Protein AF-A0A383C6A4-F1 (afdb_monomer)

pLDDT: mean 81.22, std 17.45, range [32.09, 98.62]

Radius of gyration: 20.5 Å; Cα contacts (8 Å, |Δi|>4): 520; chains: 1; bounding box: 47×50×60 Å

Nearest PDB structures (foldseek):
  6z8u-assembly1_A  TM=1.598E-01  e=4.480E+00  Pseudomonas aeruginosa PAO1

Structure (mmCIF, N/CA/C/O backbone):
data_AF-A0A383C6A4-F1
#
_entry.id   AF-A0A383C6A4-F1
#
loop_
_atom_site.group_PDB
_atom_site.id
_atom_site.type_symbol
_atom_site.label_atom_id
_atom_site.label_alt_id
_atom_site.label_comp_id
_atom_site.label_asym_id
_atom_site.label_entity_id
_atom_site.label_seq_id
_atom_site.pdbx_PDB_ins_code
_atom_site.Cartn_x
_atom_site.Cartn_y
_atom_site.Cartn_z
_atom_site.occupancy
_atom_site.B_iso_or_equiv
_atom_site.auth_seq_id
_atom_site.auth_comp_id
_atom_site.auth_asym_id
_atom_site.auth_atom_id
_atom_site.pdbx_PDB_model_num
ATOM 1 N N . LEU A 1 1 ? -13.103 -31.696 -36.816 1.00 51.00 1 LEU A N 1
ATOM 2 C CA . LEU A 1 1 ? -13.501 -30.408 -36.199 1.00 51.00 1 LEU A CA 1
ATOM 3 C C . LEU A 1 1 ? -13.658 -30.616 -34.699 1.00 51.00 1 LEU A C 1
ATOM 5 O O . LEU A 1 1 ? -14.640 -31.212 -34.275 1.00 51.00 1 LEU A O 1
ATOM 9 N N . VAL A 1 2 ? -12.667 -30.202 -33.908 1.00 48.34 2 VAL A N 1
ATOM 10 C CA . VAL A 1 2 ? -12.760 -30.243 -32.442 1.00 48.34 2 VAL A CA 1
ATOM 11 C C . VAL A 1 2 ? -13.746 -29.156 -32.017 1.00 48.34 2 VAL A C 1
ATOM 13 O O . VAL A 1 2 ? -13.504 -27.974 -32.254 1.00 48.34 2 VAL A O 1
ATOM 16 N N . LYS A 1 3 ? -14.895 -29.546 -31.453 1.00 52.12 3 LYS A N 1
ATOM 17 C CA . LYS A 1 3 ? -15.844 -28.595 -30.860 1.00 52.12 3 LYS A CA 1
ATOM 18 C C . LYS A 1 3 ? -15.189 -27.998 -29.619 1.00 52.12 3 LYS A C 1
ATOM 20 O O . LYS A 1 3 ? -14.952 -28.718 -28.653 1.00 52.12 3 LYS A O 1
ATOM 25 N N . LEU A 1 4 ? -14.913 -26.696 -29.649 1.00 50.88 4 LEU A N 1
ATOM 26 C CA . LEU A 1 4 ? -14.512 -25.971 -28.449 1.00 50.88 4 LEU A CA 1
ATOM 27 C C . LEU A 1 4 ? -15.631 -26.083 -27.395 1.00 50.88 4 LEU A C 1
ATOM 29 O O . LEU A 1 4 ? -16.814 -26.028 -27.760 1.00 50.88 4 LEU A O 1
ATOM 33 N N . PRO A 1 5 ? -15.289 -26.264 -26.108 1.00 58.56 5 PRO A N 1
ATOM 34 C CA . PRO A 1 5 ? -16.280 -26.310 -25.045 1.00 58.56 5 PRO A CA 1
ATOM 35 C C . PRO A 1 5 ? -17.089 -25.009 -25.026 1.00 58.56 5 PRO A C 1
ATOM 37 O O . PRO A 1 5 ? -16.547 -23.914 -25.178 1.00 58.56 5 PRO A O 1
ATOM 40 N N . ARG A 1 6 ? -18.412 -25.130 -24.865 1.00 56.22 6 ARG A N 1
ATOM 41 C CA . ARG A 1 6 ? -19.292 -23.965 -24.722 1.00 56.22 6 ARG A CA 1
ATOM 42 C C . ARG A 1 6 ? -18.924 -23.231 -23.436 1.00 56.22 6 ARG A C 1
ATOM 44 O O . ARG A 1 6 ? -18.874 -23.844 -22.375 1.00 56.22 6 ARG A O 1
ATOM 51 N N . ILE A 1 7 ? -18.708 -21.922 -23.541 1.00 59.28 7 ILE A N 1
ATOM 52 C CA . ILE A 1 7 ? -18.566 -21.045 -22.379 1.00 59.28 7 ILE A CA 1
ATOM 53 C C . ILE A 1 7 ? -19.898 -21.073 -21.626 1.00 59.28 7 ILE A C 1
ATOM 55 O O . ILE A 1 7 ? -20.904 -20.545 -22.100 1.00 59.28 7 ILE A O 1
ATOM 59 N N . THR A 1 8 ? -19.916 -21.723 -20.467 1.00 58.28 8 THR A N 1
ATOM 60 C CA . THR A 1 8 ? -21.070 -21.727 -19.571 1.00 58.28 8 THR A CA 1
ATOM 61 C C . THR A 1 8 ? -21.063 -20.423 -18.785 1.00 58.28 8 THR A C 1
ATOM 63 O O . THR A 1 8 ? -20.243 -20.227 -17.892 1.00 58.28 8 THR A O 1
ATOM 66 N N . THR A 1 9 ? -21.973 -19.509 -19.106 1.00 57.00 9 THR A N 1
ATOM 67 C CA . THR A 1 9 ? -22.241 -18.350 -18.251 1.00 57.00 9 THR A CA 1
ATOM 68 C C . THR A 1 9 ? -22.942 -18.826 -16.985 1.00 57.00 9 THR A C 1
ATOM 70 O O . THR A 1 9 ? -23.988 -19.472 -17.071 1.00 57.00 9 THR A O 1
ATOM 73 N N . HIS A 1 10 ? -22.411 -18.500 -15.808 1.00 54.25 10 HIS A N 1
ATOM 74 C CA . HIS A 1 10 ? -23.157 -18.691 -14.566 1.00 54.25 10 HIS A CA 1
ATOM 75 C C . HIS A 1 10 ? -24.472 -17.895 -14.602 1.00 54.25 10 HIS A C 1
ATOM 77 O O . HIS A 1 10 ? -24.525 -16.773 -15.120 1.00 54.25 10 HIS A O 1
ATOM 83 N N . GLY A 1 11 ? -25.545 -18.478 -14.062 1.00 57.66 11 GLY A N 1
ATOM 84 C CA . GLY A 1 11 ? -26.829 -17.791 -13.920 1.00 57.66 11 GLY A CA 1
ATOM 85 C C . GLY A 1 11 ? -26.725 -16.566 -13.004 1.00 57.66 11 GLY A C 1
ATOM 86 O O . GLY A 1 11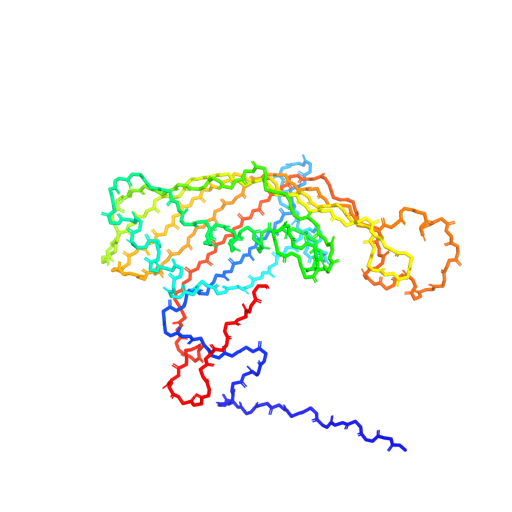 ? -25.750 -16.406 -12.278 1.00 57.66 11 GLY A O 1
ATOM 87 N N . LYS A 1 12 ? -27.756 -15.710 -12.984 1.00 55.31 12 LYS A N 1
ATOM 88 C CA . LYS A 1 12 ? -27.800 -14.484 -12.151 1.00 55.31 12 LYS A CA 1
ATOM 89 C C . LYS A 1 12 ? -27.591 -14.729 -10.644 1.00 55.31 12 LYS A C 1
ATOM 91 O O . LYS A 1 12 ? -27.291 -13.789 -9.915 1.00 55.31 12 LYS A O 1
ATOM 96 N N . THR A 1 13 ? -27.780 -15.965 -10.189 1.00 54.97 13 THR A N 1
ATOM 97 C CA . THR A 1 13 ? -27.612 -16.423 -8.802 1.00 54.97 13 THR A CA 1
ATOM 98 C C . THR A 1 13 ? -26.328 -17.226 -8.574 1.00 54.97 13 THR A C 1
ATOM 100 O O . THR A 1 13 ? -25.998 -17.512 -7.427 1.00 54.97 13 THR A O 1
ATOM 103 N N . GLY A 1 14 ? -25.608 -17.594 -9.639 1.00 53.97 14 GLY A N 1
ATOM 104 C CA . GLY A 1 14 ? -24.328 -18.289 -9.551 1.00 53.97 14 GLY A CA 1
ATOM 105 C C . GLY A 1 14 ? -23.192 -17.305 -9.286 1.00 53.97 14 GLY A C 1
ATOM 106 O O . GLY A 1 14 ? -23.190 -16.191 -9.810 1.00 53.97 14 GLY A O 1
ATOM 107 N N . TYR A 1 15 ? -22.225 -17.701 -8.462 1.00 56.72 15 TYR A N 1
ATOM 108 C CA . TYR A 1 15 ? -21.031 -16.893 -8.230 1.00 56.72 15 TYR A CA 1
ATOM 109 C C . TYR A 1 15 ? -20.074 -16.999 -9.424 1.00 56.72 15 TYR A C 1
ATOM 111 O O . TYR A 1 15 ? -19.999 -18.036 -10.084 1.00 56.72 15 TYR A O 1
ATOM 119 N N . CYS A 1 16 ? -19.326 -15.926 -9.690 1.00 60.75 16 CYS A N 1
ATOM 120 C CA . CYS A 1 16 ? -18.202 -15.951 -10.620 1.00 60.75 16 CYS A CA 1
ATOM 121 C C . CYS A 1 16 ? -17.077 -16.800 -10.030 1.00 60.75 16 CYS A C 1
ATOM 123 O O . CYS A 1 16 ? -16.561 -16.421 -8.980 1.00 60.75 16 CYS A O 1
ATOM 125 N N . PRO A 1 17 ? -16.641 -17.908 -10.664 1.00 63.84 17 PRO A N 1
ATOM 126 C CA . PRO A 1 17 ? -15.474 -18.648 -10.187 1.00 63.84 17 PRO A CA 1
ATOM 127 C C . PRO A 1 17 ? -14.219 -17.769 -10.114 1.00 63.84 17 PRO A C 1
ATOM 129 O O . PRO A 1 17 ? -13.386 -17.963 -9.237 1.00 63.84 17 PRO A O 1
ATOM 132 N N . ALA A 1 18 ? -14.116 -16.761 -10.989 1.00 63.00 18 ALA A N 1
ATOM 133 C CA . ALA A 1 18 ? -13.036 -15.775 -10.974 1.00 63.00 18 ALA A CA 1
ATOM 134 C C . ALA A 1 18 ? -13.221 -14.667 -9.914 1.00 63.00 18 ALA A C 1
ATOM 136 O O . ALA A 1 18 ? -12.352 -13.818 -9.746 1.00 63.00 18 ALA A O 1
ATOM 137 N N . THR A 1 19 ? -14.348 -14.633 -9.198 1.00 67.75 19 THR A N 1
ATOM 138 C CA . THR A 1 19 ? -14.610 -13.678 -8.109 1.00 67.75 19 THR A CA 1
ATOM 139 C C . THR A 1 19 ? -15.365 -14.396 -6.991 1.00 67.75 19 THR A C 1
ATOM 141 O O . THR A 1 19 ? -16.575 -14.196 -6.831 1.00 67.75 19 THR A O 1
ATOM 144 N N . PRO A 1 20 ? -14.682 -15.287 -6.247 1.00 68.81 20 PRO A N 1
ATOM 145 C CA . PRO A 1 20 ? -15.329 -16.052 -5.197 1.00 68.81 20 PRO A CA 1
ATOM 146 C C . PRO A 1 20 ? -15.919 -15.109 -4.137 1.00 68.81 20 PRO A C 1
ATOM 148 O O . PRO A 1 20 ? -15.365 -14.026 -3.895 1.00 68.81 20 PRO A O 1
ATOM 151 N N . PRO A 1 21 ? -17.038 -15.501 -3.503 1.00 73.19 21 PRO A N 1
ATOM 152 C CA . PRO A 1 21 ? -17.603 -14.742 -2.395 1.00 73.19 21 PRO A CA 1
ATOM 153 C C . PRO A 1 21 ? -16.562 -14.600 -1.279 1.00 73.19 21 PRO A C 1
ATOM 155 O O . PRO A 1 21 ? -15.708 -15.464 -1.126 1.00 73.19 21 PRO A O 1
ATOM 158 N N . LYS A 1 22 ? -16.609 -13.511 -0.512 1.00 80.88 22 LYS A N 1
ATOM 159 C CA . LYS A 1 22 ? -15.619 -13.169 0.519 1.00 80.88 22 LYS A CA 1
ATOM 160 C C . LYS A 1 22 ? -16.170 -13.432 1.913 1.00 80.88 22 LYS A C 1
ATOM 162 O O . LYS A 1 22 ? -17.380 -13.369 2.124 1.00 80.88 22 LYS A O 1
ATOM 167 N N . GLU A 1 23 ? -15.304 -13.689 2.888 1.00 83.69 23 GLU A N 1
ATOM 168 C CA . GLU A 1 23 ? -15.747 -13.743 4.283 1.00 83.69 23 GLU A CA 1
ATOM 169 C C . GLU A 1 23 ? -16.391 -12.416 4.696 1.00 83.69 23 GLU A C 1
ATOM 171 O O . GLU A 1 23 ? -15.983 -11.336 4.247 1.00 83.69 23 GLU A O 1
ATOM 176 N N . ARG A 1 24 ? -17.382 -12.487 5.589 1.00 82.75 24 ARG A N 1
ATOM 177 C CA . ARG A 1 24 ? -17.983 -11.292 6.187 1.00 82.75 24 ARG A CA 1
ATOM 178 C C . ARG A 1 24 ? -16.888 -10.424 6.813 1.00 82.75 24 ARG A C 1
ATOM 180 O O . ARG A 1 24 ? -15.963 -10.953 7.423 1.00 82.75 24 ARG A O 1
ATOM 187 N N . SER A 1 25 ? -17.009 -9.109 6.644 1.00 85.81 25 SER A N 1
ATOM 188 C CA . SER A 1 25 ? -16.055 -8.105 7.142 1.00 85.81 25 SER A CA 1
ATOM 189 C C . SER A 1 25 ? -14.693 -8.064 6.439 1.00 85.81 25 SER A C 1
ATOM 191 O O . SER A 1 25 ? -13.884 -7.206 6.777 1.00 85.81 25 SER A O 1
ATOM 193 N N . THR A 1 26 ? -14.452 -8.890 5.411 1.00 91.69 26 THR A N 1
ATOM 194 C CA . THR A 1 26 ? -13.289 -8.707 4.525 1.00 91.69 26 THR A CA 1
ATOM 195 C C . THR A 1 26 ? -13.330 -7.303 3.937 1.00 91.69 26 THR A C 1
ATOM 197 O O . THR A 1 26 ? -14.340 -6.928 3.340 1.00 91.69 26 THR A O 1
ATOM 200 N N . VAL A 1 27 ? -12.258 -6.526 4.083 1.00 94.75 27 VAL A N 1
ATOM 201 C CA . VAL A 1 27 ? -12.190 -5.207 3.446 1.00 94.75 27 VAL A CA 1
ATOM 202 C C . VAL A 1 27 ? -11.788 -5.392 1.993 1.00 94.75 27 VAL A C 1
ATOM 204 O O . VAL A 1 27 ? -10.759 -5.993 1.704 1.00 94.75 27 VAL A O 1
ATOM 207 N N . ILE A 1 28 ? -12.600 -4.861 1.086 1.00 93.31 28 ILE A N 1
ATOM 208 C CA . ILE A 1 28 ? -12.296 -4.802 -0.340 1.00 93.31 28 ILE A CA 1
ATOM 209 C C . ILE A 1 28 ? -11.604 -3.466 -0.584 1.00 93.31 28 ILE A C 1
ATOM 211 O O . ILE A 1 28 ? -12.240 -2.411 -0.509 1.00 93.31 28 ILE A O 1
ATOM 215 N N . ALA A 1 29 ? -10.302 -3.517 -0.842 1.00 95.38 29 ALA A N 1
ATOM 216 C CA . ALA A 1 29 ? -9.488 -2.356 -1.146 1.00 95.38 29 ALA A CA 1
ATOM 217 C C . ALA A 1 29 ? -9.405 -2.142 -2.659 1.00 95.38 29 ALA A C 1
ATOM 219 O O . ALA A 1 29 ? -9.291 -3.088 -3.434 1.00 95.38 29 ALA A O 1
ATOM 220 N N . ARG A 1 30 ? -9.462 -0.881 -3.076 1.00 95.62 30 ARG A N 1
ATOM 221 C CA . ARG A 1 30 ? -9.264 -0.435 -4.453 1.00 95.62 30 ARG A CA 1
ATOM 222 C C . ARG A 1 30 ? -8.063 0.478 -4.490 1.00 95.62 30 ARG A C 1
ATOM 224 O O . ARG A 1 30 ? -7.981 1.389 -3.667 1.00 95.62 30 ARG A O 1
ATOM 231 N N . VAL A 1 31 ? -7.168 0.246 -5.435 1.00 94.69 31 VAL A N 1
ATOM 232 C CA . VAL A 1 31 ? -5.996 1.086 -5.666 1.00 94.69 31 VAL A CA 1
ATOM 233 C C . VAL A 1 31 ? -6.124 1.780 -7.009 1.00 94.69 31 VAL A C 1
ATOM 235 O O . VAL A 1 31 ? -6.560 1.181 -7.987 1.00 94.69 31 VAL A O 1
ATOM 238 N N . TRP A 1 32 ? -5.708 3.039 -7.048 1.00 94.44 32 TRP A N 1
ATOM 239 C CA . TRP A 1 32 ? -5.480 3.790 -8.273 1.00 94.44 32 TRP A CA 1
ATOM 240 C C . TRP A 1 32 ? -4.079 4.365 -8.229 1.00 94.44 32 TRP A C 1
ATOM 242 O O . TRP A 1 32 ? -3.678 4.940 -7.218 1.00 94.44 32 TRP A O 1
ATOM 252 N N . GLY A 1 33 ? -3.357 4.259 -9.334 1.00 94.44 33 GLY A N 1
ATOM 253 C CA . GLY A 1 33 ? -2.030 4.838 -9.480 1.00 94.44 33 GLY A CA 1
ATOM 254 C C . GLY A 1 33 ? -1.914 5.611 -10.771 1.00 94.44 33 GLY A C 1
ATOM 255 O O . GLY A 1 33 ? -2.502 5.235 -11.785 1.00 94.44 33 GLY A O 1
ATOM 256 N N . ARG A 1 34 ? -1.174 6.716 -10.733 1.00 94.88 34 ARG A N 1
ATOM 257 C CA . ARG A 1 34 ? -0.904 7.540 -11.909 1.00 94.88 34 ARG A CA 1
ATOM 258 C C . ARG A 1 34 ? 0.520 8.045 -11.915 1.00 94.88 34 ARG A C 1
ATOM 260 O O . ARG A 1 34 ? 1.035 8.521 -10.901 1.00 94.88 34 ARG A O 1
ATOM 267 N N . ARG A 1 35 ? 1.093 8.055 -13.114 1.00 94.56 35 ARG A N 1
ATOM 268 C CA . ARG A 1 35 ? 2.312 8.801 -13.403 1.00 94.56 35 ARG A CA 1
ATOM 269 C C . ARG A 1 35 ? 2.056 10.302 -13.271 1.00 94.56 35 ARG A C 1
ATOM 271 O O . ARG A 1 35 ? 0.989 10.791 -13.647 1.00 94.56 35 ARG A O 1
ATOM 278 N N . VAL A 1 36 ? 3.037 11.038 -12.773 1.00 93.50 36 VAL A N 1
ATOM 279 C CA . VAL A 1 36 ? 3.053 12.503 -12.747 1.00 93.50 36 VAL A CA 1
ATOM 280 C C . VAL A 1 36 ? 3.914 12.997 -13.906 1.00 93.50 36 VAL A C 1
ATOM 282 O O . VAL A 1 36 ? 5.056 12.581 -14.072 1.00 93.50 36 VAL A O 1
ATOM 285 N N . GLU A 1 37 ? 3.356 13.880 -14.722 1.00 90.25 37 GLU A N 1
ATOM 286 C CA . GLU A 1 37 ? 4.046 14.512 -15.842 1.00 90.25 37 GLU A CA 1
ATOM 287 C C . GLU A 1 37 ? 5.049 15.572 -15.360 1.00 90.25 37 GLU A C 1
ATOM 289 O O . GLU A 1 37 ? 4.982 16.067 -14.234 1.00 90.25 37 GLU A O 1
ATOM 294 N N . LYS A 1 38 ? 5.951 16.002 -16.251 1.00 88.19 38 LYS A N 1
ATOM 295 C CA . LYS A 1 38 ? 6.964 17.037 -15.950 1.00 88.19 38 LYS A CA 1
ATOM 296 C C . LYS A 1 38 ? 6.373 18.361 -15.451 1.00 88.19 38 LYS A C 1
ATOM 298 O O . LYS A 1 38 ? 7.036 19.092 -14.729 1.00 88.19 38 LYS A O 1
ATOM 303 N N . ASN A 1 39 ? 5.136 18.672 -15.837 1.00 90.06 39 ASN A N 1
ATOM 304 C CA . ASN A 1 39 ? 4.413 19.866 -15.395 1.00 90.06 39 ASN A CA 1
ATOM 305 C C . ASN A 1 39 ? 3.714 19.687 -14.027 1.00 90.06 39 ASN A C 1
ATOM 307 O O . ASN A 1 39 ? 2.925 20.542 -13.633 1.00 90.06 39 ASN A O 1
ATOM 311 N N . GLY A 1 40 ? 3.940 18.566 -13.335 1.00 89.19 40 GLY A N 1
ATOM 312 C CA . GLY A 1 40 ? 3.334 18.244 -12.043 1.00 89.19 40 GLY A CA 1
ATOM 313 C C . GLY A 1 40 ? 1.886 17.747 -12.113 1.00 89.19 40 GLY A C 1
ATOM 314 O O . GLY A 1 40 ? 1.309 17.413 -11.076 1.00 89.19 40 GLY A O 1
ATOM 315 N N . GLN A 1 41 ? 1.277 17.680 -13.302 1.00 92.81 41 GLN A N 1
ATOM 316 C CA . GLN A 1 41 ? -0.076 17.151 -13.473 1.00 92.81 41 GLN A CA 1
ATOM 317 C C . GLN A 1 41 ? -0.068 15.625 -13.566 1.00 92.81 41 GLN A C 1
ATOM 319 O O . GLN A 1 41 ? 0.891 15.014 -14.028 1.00 92.81 41 GLN A O 1
ATOM 324 N N . LEU A 1 42 ? -1.168 14.992 -13.157 1.00 91.38 42 LEU A N 1
ATOM 325 C CA . LEU A 1 42 ? -1.351 13.556 -13.353 1.00 91.38 42 LEU A CA 1
ATOM 326 C C . LEU A 1 42 ? -1.484 13.240 -14.844 1.00 91.38 42 LEU A C 1
ATOM 328 O O . LEU A 1 42 ? -2.213 13.927 -15.566 1.00 91.38 42 LEU A O 1
ATOM 332 N N . CYS A 1 43 ? -0.831 12.167 -15.286 1.00 90.19 43 CYS A N 1
ATOM 333 C CA . CYS A 1 43 ? -0.981 11.661 -16.638 1.00 90.19 43 CYS A CA 1
ATOM 334 C C . CYS A 1 43 ? -2.463 11.366 -16.904 1.00 90.19 43 CYS A C 1
ATOM 336 O O . CYS A 1 43 ? -3.116 10.599 -16.186 1.00 90.19 43 CYS A O 1
ATOM 338 N N . LYS A 1 44 ? -3.010 12.015 -17.935 1.00 88.38 44 LYS A N 1
ATOM 339 C CA . LYS A 1 44 ? -4.405 11.823 -18.353 1.00 88.38 44 LYS A CA 1
ATOM 340 C C . LYS A 1 44 ? -4.582 10.532 -19.147 1.00 88.38 44 LYS A C 1
ATOM 342 O O . LYS A 1 44 ? -5.674 9.968 -19.162 1.00 88.38 44 LYS A O 1
ATOM 347 N N . SER A 1 45 ? -3.512 10.062 -19.789 1.00 86.12 45 SER A N 1
ATOM 348 C CA . SER A 1 45 ? -3.532 8.821 -20.550 1.00 86.12 45 SER A CA 1
ATOM 349 C C . SER A 1 45 ? -3.694 7.631 -19.611 1.00 86.12 45 SER A C 1
ATOM 351 O O . SER A 1 45 ? -2.855 7.393 -18.751 1.00 86.12 45 SER A O 1
ATOM 353 N N . CYS A 1 46 ? -4.774 6.878 -19.803 1.00 80.25 46 CYS A N 1
ATOM 354 C CA . CYS A 1 46 ? -5.033 5.629 -19.083 1.00 80.25 46 CYS A CA 1
ATOM 355 C C . CYS A 1 46 ? -4.842 4.405 -19.993 1.00 80.25 46 CYS A C 1
ATOM 357 O O . CYS A 1 46 ? -5.231 3.300 -19.639 1.00 80.25 46 CYS A O 1
ATOM 359 N N . THR A 1 47 ? -4.294 4.599 -21.200 1.00 77.38 47 THR A N 1
ATOM 360 C CA . THR A 1 47 ? -4.200 3.547 -22.225 1.00 77.38 47 THR A CA 1
ATOM 361 C C . THR A 1 47 ? -3.057 2.571 -21.991 1.00 77.38 47 THR A C 1
ATOM 363 O O . THR A 1 47 ? -3.025 1.518 -22.624 1.00 77.38 47 THR A O 1
ATOM 366 N N . SER A 1 48 ? -2.123 2.917 -21.104 1.00 81.06 48 SER A N 1
ATOM 367 C CA . SER A 1 48 ? -1.002 2.059 -20.757 1.00 81.06 48 SER A CA 1
ATOM 368 C C . SER A 1 48 ? -0.869 1.887 -19.252 1.00 81.06 48 SER A C 1
ATOM 370 O O . SER A 1 48 ? -1.007 2.856 -18.502 1.00 81.06 48 SER A O 1
ATOM 372 N N . GLN A 1 49 ? -0.518 0.666 -18.846 1.00 81.62 49 GLN A N 1
ATOM 373 C CA . GLN A 1 49 ? -0.221 0.302 -17.460 1.00 81.62 49 GLN A CA 1
ATOM 374 C C . GLN A 1 49 ? 0.967 1.098 -16.900 1.00 81.62 49 GLN A C 1
ATOM 376 O O . GLN A 1 49 ? 1.054 1.309 -15.699 1.00 81.62 49 GLN A O 1
ATOM 381 N N . GLU A 1 50 ? 1.842 1.621 -17.766 1.00 85.31 50 GLU A N 1
ATOM 382 C CA . GLU A 1 50 ? 2.932 2.529 -17.378 1.00 85.31 50 GLU A CA 1
ATOM 383 C C . GLU A 1 50 ? 2.459 3.927 -16.937 1.00 85.31 50 GLU A C 1
ATOM 385 O O . GLU A 1 50 ? 3.231 4.691 -16.362 1.00 85.31 50 GLU A O 1
ATOM 390 N N . ASN A 1 51 ? 1.218 4.303 -17.255 1.00 87.12 51 ASN A N 1
ATOM 391 C CA . ASN A 1 51 ? 0.666 5.626 -16.953 1.00 87.12 51 ASN A CA 1
ATOM 392 C C . ASN A 1 51 ? -0.436 5.574 -15.891 1.00 87.12 51 ASN A C 1
ATOM 394 O O . ASN A 1 51 ? -0.646 6.564 -15.182 1.00 87.12 51 ASN A O 1
ATOM 398 N N . TYR A 1 52 ? -1.149 4.448 -15.817 1.00 89.50 52 TYR A N 1
ATOM 399 C CA . TYR A 1 52 ? -2.313 4.255 -14.965 1.00 89.50 52 TYR A CA 1
ATOM 400 C C . TYR A 1 52 ? -2.448 2.798 -14.529 1.00 89.50 52 TYR A C 1
ATOM 402 O O . TYR A 1 52 ? -2.352 1.894 -15.358 1.00 89.50 52 TYR A O 1
ATOM 410 N N . ILE A 1 53 ? -2.769 2.594 -13.255 1.00 90.56 53 ILE A N 1
ATOM 411 C CA . ILE A 1 53 ? -3.210 1.307 -12.719 1.00 90.56 53 ILE A CA 1
ATOM 412 C C . ILE A 1 53 ? -4.522 1.491 -11.963 1.00 90.56 53 ILE A C 1
ATOM 414 O O . ILE A 1 53 ? -4.745 2.513 -11.306 1.00 90.56 53 ILE A O 1
ATOM 418 N N . GLU A 1 54 ? -5.366 0.472 -12.045 1.00 89.88 54 GLU A N 1
ATOM 419 C CA . GLU A 1 54 ? -6.496 0.265 -11.156 1.00 89.88 54 GLU A CA 1
ATOM 420 C C . GLU A 1 54 ? -6.576 -1.221 -10.837 1.00 89.88 54 GLU A C 1
ATOM 422 O O . GLU A 1 54 ? -6.538 -2.048 -11.748 1.00 89.88 54 GLU A O 1
ATOM 427 N N . ASP A 1 55 ? -6.657 -1.546 -9.552 1.00 89.06 55 ASP A N 1
ATOM 428 C CA . ASP A 1 55 ? -6.761 -2.929 -9.097 1.00 89.06 55 ASP A CA 1
ATOM 429 C C . ASP A 1 55 ? -7.613 -3.024 -7.826 1.00 89.06 55 ASP A C 1
ATOM 431 O O . ASP A 1 55 ? -7.889 -2.025 -7.148 1.00 89.06 55 ASP A O 1
ATOM 435 N N . VAL A 1 56 ? -8.052 -4.240 -7.514 1.00 90.31 56 VAL A N 1
ATOM 436 C CA . VAL A 1 56 ? -8.868 -4.567 -6.348 1.00 90.31 56 VAL A CA 1
ATOM 437 C C . VAL A 1 56 ? -8.259 -5.756 -5.623 1.00 90.31 56 VAL A C 1
ATOM 439 O O . VAL A 1 56 ? -8.037 -6.808 -6.215 1.00 90.31 56 VAL A O 1
ATOM 442 N N . PHE A 1 57 ? -8.055 -5.616 -4.317 1.00 90.81 57 PHE A N 1
ATOM 443 C CA . PHE A 1 57 ? -7.517 -6.678 -3.476 1.00 90.81 57 PHE A CA 1
ATOM 444 C C . PHE A 1 57 ? -8.221 -6.735 -2.124 1.00 90.81 57 PHE A C 1
ATOM 446 O O . PHE A 1 57 ? -8.807 -5.760 -1.652 1.00 90.81 57 PHE A O 1
ATOM 453 N N . ASP A 1 58 ? -8.156 -7.894 -1.481 1.00 93.19 58 ASP A N 1
ATOM 454 C CA . ASP A 1 58 ? -8.813 -8.119 -0.197 1.00 93.19 58 ASP A CA 1
ATOM 455 C C . ASP A 1 58 ? -7.853 -7.886 0.964 1.00 93.19 58 ASP A C 1
ATOM 457 O O . ASP A 1 58 ? -6.698 -8.292 0.896 1.00 93.19 58 ASP A O 1
ATOM 461 N N . ILE A 1 59 ? -8.341 -7.336 2.074 1.00 94.69 59 ILE A N 1
ATOM 462 C CA . ILE A 1 59 ? -7.646 -7.340 3.364 1.00 94.69 59 ILE A CA 1
ATOM 463 C C . ILE A 1 59 ? -8.361 -8.348 4.274 1.00 94.69 59 ILE A C 1
ATOM 465 O O . ILE A 1 59 ? -9.470 -8.074 4.762 1.00 94.69 59 ILE A O 1
ATOM 469 N N . PRO A 1 60 ? -7.749 -9.518 4.524 1.00 92.62 60 PRO A N 1
ATOM 470 C CA . PRO A 1 60 ? -8.371 -10.576 5.305 1.00 92.62 60 PRO A CA 1
ATOM 471 C C . PRO A 1 60 ? -8.644 -10.164 6.751 1.00 92.62 60 PRO A C 1
ATOM 473 O O . PRO A 1 60 ? -7.887 -9.405 7.361 1.00 92.62 60 PRO A O 1
ATOM 476 N N . ASN A 1 61 ? -9.665 -10.776 7.350 1.00 91.81 61 ASN A N 1
ATOM 477 C CA . ASN A 1 61 ? -10.025 -10.596 8.759 1.00 91.81 61 ASN A CA 1
ATOM 478 C C . ASN A 1 61 ? -8.857 -10.870 9.726 1.00 91.81 61 ASN A C 1
ATOM 480 O O . ASN A 1 61 ? -8.803 -10.311 10.819 1.00 91.81 61 ASN A O 1
ATOM 484 N N . ALA A 1 62 ? -7.920 -11.752 9.360 1.00 92.50 62 ALA A N 1
ATOM 485 C CA . ALA A 1 62 ? -6.716 -12.010 10.151 1.00 92.50 62 ALA A CA 1
ATOM 486 C C . ALA A 1 62 ? -5.803 -10.773 10.239 1.00 92.50 62 ALA A C 1
ATOM 488 O O . ALA A 1 62 ? -5.443 -10.368 11.341 1.00 92.50 62 ALA A O 1
ATOM 489 N N . MET A 1 63 ? -5.526 -10.111 9.109 1.00 95.38 63 MET A N 1
ATOM 490 C CA . MET A 1 63 ? -4.720 -8.883 9.093 1.00 95.38 63 MET A CA 1
ATOM 491 C C . MET A 1 63 ? -5.412 -7.749 9.859 1.00 95.38 63 MET A C 1
ATOM 493 O O . MET A 1 63 ? -4.763 -7.017 10.600 1.00 95.38 63 MET A O 1
ATOM 497 N N . GLN A 1 64 ? -6.739 -7.625 9.736 1.00 95.88 64 GLN A N 1
ATOM 498 C CA . GLN A 1 64 ? -7.508 -6.619 10.482 1.00 95.88 64 GLN A CA 1
ATOM 499 C C . GLN A 1 64 ? -7.401 -6.826 12.002 1.00 95.88 64 GLN A C 1
ATOM 501 O O . GLN A 1 64 ? -7.190 -5.870 12.748 1.00 95.88 64 GLN A O 1
ATOM 506 N N . ARG A 1 65 ? -7.452 -8.082 12.467 1.00 95.00 65 ARG A N 1
ATOM 507 C CA . ARG A 1 65 ? -7.261 -8.424 13.885 1.00 95.00 65 ARG A CA 1
ATOM 508 C C . ARG A 1 65 ? -5.867 -8.061 14.394 1.00 95.00 65 ARG A C 1
ATOM 510 O O . ARG A 1 65 ? -5.745 -7.591 15.523 1.00 95.00 65 ARG A O 1
ATOM 517 N N . GLU A 1 66 ? -4.822 -8.240 13.588 1.00 95.62 66 GLU A N 1
ATOM 518 C CA . GLU A 1 66 ? -3.466 -7.807 13.956 1.00 95.62 66 GLU A CA 1
ATOM 519 C C . GLU A 1 66 ? -3.385 -6.289 14.146 1.00 95.62 66 GLU A C 1
ATOM 521 O O . GLU A 1 66 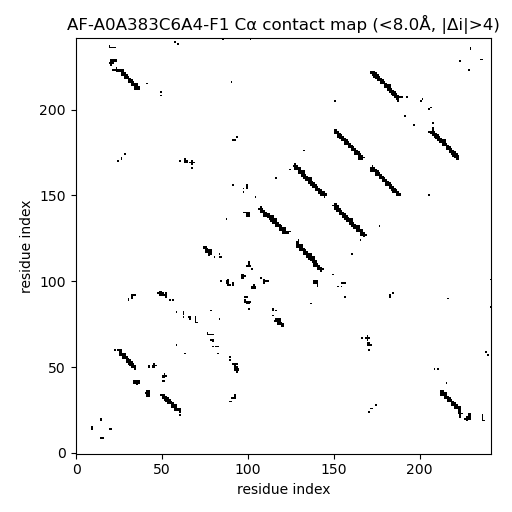? -2.787 -5.825 15.118 1.00 95.62 66 GLU A O 1
ATOM 526 N N . VAL A 1 67 ? -4.040 -5.517 13.271 1.00 96.19 67 VAL A N 1
ATOM 527 C CA . VAL A 1 67 ? -4.137 -4.055 13.405 1.00 96.19 67 VAL A CA 1
ATOM 528 C C . VAL A 1 67 ? -4.868 -3.678 14.687 1.00 96.19 67 VAL A C 1
ATOM 530 O O . VAL A 1 67 ? -4.349 -2.883 15.467 1.00 96.19 67 VAL A O 1
ATOM 533 N N . ALA A 1 68 ? -6.034 -4.275 14.943 1.00 95.44 68 ALA A N 1
ATOM 534 C CA . ALA A 1 68 ? -6.815 -4.009 16.148 1.00 95.44 68 ALA A CA 1
ATOM 535 C C . ALA A 1 68 ? -6.030 -4.339 17.428 1.00 95.44 68 ALA A C 1
ATOM 537 O O . ALA A 1 68 ? -6.060 -3.592 18.405 1.00 95.44 68 ALA A O 1
ATOM 538 N N . ASN A 1 69 ? -5.269 -5.434 17.420 1.00 95.12 69 ASN A N 1
ATOM 539 C CA . ASN A 1 69 ? -4.413 -5.809 18.541 1.00 95.12 69 ASN A CA 1
ATOM 540 C C . ASN A 1 69 ? -3.236 -4.848 18.737 1.00 95.12 69 ASN A C 1
ATOM 542 O O . ASN A 1 69 ? -2.843 -4.606 19.877 1.00 95.12 69 ASN A O 1
ATOM 546 N N . ALA A 1 70 ? -2.667 -4.302 17.660 1.00 94.56 70 ALA A N 1
ATOM 547 C CA . ALA A 1 70 ? -1.639 -3.269 17.754 1.00 94.56 70 ALA A CA 1
ATOM 548 C C . ALA A 1 70 ? -2.218 -1.952 18.300 1.00 94.56 70 ALA A C 1
ATOM 550 O O . ALA A 1 70 ? -1.609 -1.334 19.169 1.00 94.56 70 ALA A O 1
ATOM 551 N N . ALA A 1 71 ? -3.427 -1.590 17.871 1.00 94.50 71 ALA A N 1
ATOM 552 C CA . ALA A 1 71 ? -4.128 -0.380 18.289 1.00 94.50 71 ALA A CA 1
ATOM 553 C C . ALA A 1 71 ? -4.488 -0.356 19.785 1.00 94.50 71 ALA A C 1
ATOM 555 O O . ALA A 1 71 ? -4.521 0.707 20.397 1.00 94.50 71 ALA A O 1
ATOM 556 N N . LYS A 1 72 ? -4.701 -1.524 20.406 1.00 90.94 72 LYS A N 1
ATOM 557 C CA . LYS A 1 72 ? -4.953 -1.646 21.856 1.00 90.94 72 LYS A CA 1
ATOM 558 C C . LYS A 1 72 ? -3.743 -1.281 22.728 1.00 90.94 72 LYS A C 1
ATOM 560 O O . LYS A 1 72 ? -3.907 -1.110 23.931 1.00 90.94 72 LYS A O 1
ATOM 565 N N . LYS A 1 73 ? -2.530 -1.209 22.163 1.00 80.25 73 LYS A N 1
ATOM 566 C CA . LYS A 1 73 ? -1.273 -1.094 22.927 1.00 80.25 73 LYS A CA 1
ATOM 567 C C . LYS A 1 73 ? -0.840 0.344 23.256 1.00 80.25 73 LYS A C 1
ATOM 569 O O . LYS A 1 73 ? 0.182 0.495 23.917 1.00 80.25 73 LYS A O 1
ATOM 574 N N . GLY A 1 74 ? -1.574 1.376 22.833 1.00 67.00 74 GLY A N 1
ATOM 575 C CA . GLY A 1 74 ? -1.297 2.774 23.198 1.00 67.00 74 GLY A CA 1
ATOM 576 C C . GLY A 1 74 ? -1.458 3.760 22.040 1.00 67.00 74 GLY A C 1
ATOM 577 O O . GLY A 1 74 ? -2.100 3.437 21.045 1.00 67.00 74 GLY A O 1
ATOM 578 N N . ASP A 1 75 ? -0.861 4.948 22.195 1.00 86.44 75 ASP A N 1
ATOM 579 C CA . ASP A 1 75 ? -0.955 6.090 21.276 1.00 86.44 75 ASP A CA 1
ATOM 580 C C . ASP A 1 75 ? -0.452 5.741 19.863 1.00 86.44 75 ASP A C 1
ATOM 582 O O . ASP A 1 75 ? -1.196 5.277 18.999 1.00 86.44 75 ASP A O 1
ATOM 586 N N . ARG A 1 76 ? 0.840 5.949 19.598 1.00 95.38 76 ARG A N 1
ATOM 587 C CA . ARG A 1 76 ? 1.439 5.688 18.294 1.00 95.38 76 ARG A CA 1
ATOM 588 C C . ARG A 1 76 ? 1.977 4.265 18.238 1.00 95.38 76 ARG A C 1
ATOM 590 O O . ARG A 1 76 ? 2.830 3.886 19.037 1.00 95.38 76 ARG A O 1
ATOM 597 N N . PHE A 1 77 ? 1.555 3.502 17.239 1.00 96.50 77 PHE A N 1
ATOM 598 C CA . PHE A 1 77 ? 1.983 2.122 17.048 1.00 96.50 77 PHE A CA 1
ATOM 599 C C . PHE A 1 77 ? 2.416 1.837 15.616 1.00 96.50 77 PHE A C 1
ATOM 601 O O . PHE A 1 77 ? 2.067 2.516 14.648 1.00 96.50 77 PHE A O 1
ATOM 608 N N . ARG A 1 78 ? 3.231 0.797 15.502 1.00 96.38 78 ARG A N 1
ATOM 609 C CA . ARG A 1 78 ? 3.715 0.256 14.244 1.00 96.38 78 ARG A CA 1
ATOM 610 C C . ARG A 1 78 ? 2.596 -0.536 13.569 1.00 96.38 78 ARG A C 1
ATOM 612 O O . ARG A 1 78 ? 2.030 -1.424 14.203 1.00 96.38 78 ARG A O 1
ATOM 619 N N . LEU A 1 79 ? 2.298 -0.258 12.298 1.00 97.12 79 LEU A N 1
ATOM 620 C CA . LEU A 1 79 ? 1.360 -1.108 11.560 1.00 97.12 79 LEU A CA 1
ATOM 621 C C . LEU A 1 79 ? 1.974 -2.496 11.304 1.00 97.12 79 LEU A C 1
ATOM 623 O O . LEU A 1 79 ? 3.174 -2.565 11.018 1.00 97.12 79 LEU A O 1
ATOM 627 N N . PRO A 1 80 ? 1.181 -3.583 11.385 1.00 96.06 80 PRO A N 1
ATOM 628 C CA . PRO A 1 80 ? 1.671 -4.935 11.135 1.00 96.06 80 PRO A CA 1
ATOM 629 C C . PRO A 1 80 ? 2.315 -5.078 9.755 1.00 96.06 80 PRO A C 1
ATOM 631 O O . PRO A 1 80 ? 1.746 -4.664 8.742 1.00 96.06 80 PRO A O 1
ATOM 634 N N . ASP A 1 81 ? 3.484 -5.715 9.711 1.00 94.06 81 ASP A N 1
ATOM 635 C CA . ASP A 1 81 ? 4.276 -5.885 8.489 1.00 94.06 81 ASP A CA 1
ATOM 636 C C . ASP A 1 81 ? 3.500 -6.596 7.374 1.00 94.06 81 ASP A C 1
ATOM 638 O O . ASP A 1 81 ? 3.618 -6.216 6.210 1.00 94.06 81 ASP A O 1
ATOM 642 N N . ALA A 1 82 ? 2.672 -7.587 7.721 1.00 92.62 82 ALA A N 1
ATOM 643 C CA . ALA A 1 82 ? 1.839 -8.313 6.765 1.00 92.62 82 ALA A CA 1
ATOM 644 C C . ALA A 1 82 ? 0.892 -7.370 6.006 1.00 92.62 82 ALA A C 1
ATOM 646 O O . ALA A 1 82 ? 0.840 -7.415 4.779 1.00 92.62 82 ALA A O 1
ATOM 647 N N . LEU A 1 83 ? 0.219 -6.458 6.719 1.00 95.19 83 LEU A N 1
ATOM 648 C CA . LEU A 1 83 ? -0.653 -5.459 6.104 1.00 95.19 83 LEU A CA 1
ATOM 649 C C . LEU A 1 83 ? 0.143 -4.520 5.196 1.00 95.19 83 LEU A C 1
ATOM 651 O O . LEU A 1 83 ? -0.262 -4.267 4.065 1.00 95.19 83 LEU A O 1
ATOM 655 N N . VAL A 1 84 ? 1.273 -3.996 5.678 1.00 96.06 84 VAL A N 1
ATOM 656 C CA . VAL A 1 84 ? 2.059 -3.015 4.916 1.00 96.06 84 VAL A CA 1
ATOM 657 C C . VAL A 1 84 ? 2.612 -3.643 3.634 1.00 96.06 84 VAL A C 1
ATOM 659 O O . VAL A 1 84 ? 2.506 -3.049 2.563 1.00 96.06 84 VAL A O 1
ATOM 662 N N . ARG A 1 85 ? 3.140 -4.871 3.708 1.00 94.06 85 ARG A N 1
ATOM 663 C CA . ARG A 1 85 ? 3.587 -5.636 2.531 1.00 94.06 85 ARG A CA 1
ATOM 664 C C . ARG A 1 85 ? 2.450 -5.859 1.548 1.00 94.06 85 ARG A C 1
ATOM 666 O O . ARG A 1 85 ? 2.652 -5.684 0.349 1.00 94.06 85 ARG A O 1
ATOM 673 N N . HIS A 1 86 ? 1.269 -6.207 2.055 1.00 93.44 86 HIS A N 1
ATOM 674 C CA . HIS A 1 86 ? 0.084 -6.420 1.235 1.00 93.44 86 HIS A CA 1
ATOM 675 C C . HIS A 1 86 ? -0.283 -5.156 0.457 1.00 93.44 86 HIS A C 1
ATOM 677 O O . HIS A 1 86 ? -0.364 -5.204 -0.762 1.00 93.44 86 HIS A O 1
ATOM 683 N N . MET A 1 87 ? -0.369 -3.998 1.120 1.00 94.81 87 MET A N 1
ATOM 684 C CA . MET A 1 87 ? -0.659 -2.715 0.460 1.00 94.81 87 MET A CA 1
ATOM 685 C C . MET A 1 87 ? 0.378 -2.356 -0.610 1.00 94.81 87 MET A C 1
ATOM 687 O O . MET A 1 87 ? 0.029 -1.998 -1.735 1.00 94.81 87 MET A O 1
ATOM 691 N N . VAL A 1 88 ? 1.667 -2.472 -0.277 1.00 94.56 88 VAL A N 1
ATOM 692 C CA . VAL A 1 88 ? 2.758 -2.112 -1.195 1.00 94.56 88 VAL A CA 1
ATOM 693 C C . VAL A 1 88 ? 2.831 -3.071 -2.390 1.00 94.56 88 VAL A C 1
ATOM 695 O O . VAL A 1 88 ? 3.216 -2.651 -3.477 1.00 94.56 88 VAL A O 1
ATOM 698 N N . THR A 1 89 ? 2.395 -4.326 -2.241 1.00 91.38 89 THR A N 1
ATOM 699 C CA . THR A 1 89 ? 2.354 -5.307 -3.342 1.00 91.38 89 THR A CA 1
ATOM 700 C C . THR A 1 89 ? 1.478 -4.847 -4.506 1.00 91.38 89 THR A C 1
ATOM 702 O O . THR A 1 89 ? 1.838 -5.103 -5.650 1.00 91.38 89 THR A O 1
ATOM 705 N N . TYR A 1 90 ? 0.376 -4.143 -4.230 1.00 91.19 90 TYR A N 1
ATOM 706 C CA . TYR A 1 90 ? -0.574 -3.664 -5.246 1.00 91.19 90 TYR A CA 1
ATOM 707 C C . TYR A 1 90 ? -0.323 -2.217 -5.693 1.00 91.19 90 TYR A C 1
ATOM 709 O O . TYR A 1 90 ? -1.094 -1.670 -6.476 1.00 91.19 90 TYR A O 1
ATOM 717 N N . THR A 1 91 ? 0.733 -1.568 -5.196 1.00 93.38 91 THR A N 1
ATOM 718 C CA . THR A 1 91 ? 0.973 -0.140 -5.439 1.00 93.38 91 THR A CA 1
ATOM 719 C C . THR A 1 91 ? 2.166 0.065 -6.365 1.00 93.38 91 THR A C 1
ATOM 721 O O . THR A 1 91 ? 3.275 0.326 -5.900 1.00 93.38 91 THR A O 1
ATOM 724 N N . TYR A 1 92 ? 1.937 -0.090 -7.668 1.00 92.44 92 TYR A N 1
ATOM 725 C CA . TYR A 1 92 ? 2.947 0.089 -8.714 1.00 92.44 92 TYR A CA 1
ATOM 726 C C . TYR A 1 92 ? 2.305 0.331 -10.094 1.00 92.44 92 TYR A C 1
ATOM 728 O O . TYR A 1 92 ? 1.150 -0.036 -10.317 1.00 92.44 92 TYR A O 1
ATOM 736 N N . LEU A 1 93 ? 3.048 0.929 -11.025 1.00 88.44 93 LEU A N 1
ATOM 737 C CA . LEU A 1 93 ? 2.731 1.022 -12.447 1.00 88.44 93 LEU A CA 1
ATOM 738 C C . LEU A 1 93 ? 3.468 -0.079 -13.222 1.00 88.44 93 LEU A C 1
ATOM 740 O O . LEU A 1 93 ? 4.459 -0.672 -12.802 1.00 88.44 93 LEU A O 1
ATOM 744 N N . GLY A 1 94 ? 2.977 -0.356 -14.421 1.00 78.19 94 GLY A N 1
ATOM 745 C CA . GLY A 1 94 ? 3.527 -1.393 -15.282 1.00 78.19 94 GLY A CA 1
ATOM 746 C C . GLY A 1 94 ? 2.841 -2.743 -15.113 1.00 78.19 94 GLY A C 1
ATOM 747 O O . GLY A 1 94 ? 1.716 -2.852 -14.630 1.00 78.19 94 GLY A O 1
ATOM 748 N N . GLN A 1 95 ? 3.491 -3.779 -15.632 1.00 73.62 95 GLN A N 1
ATOM 749 C CA . GLN A 1 95 ? 2.842 -5.065 -15.875 1.00 73.62 95 GLN A CA 1
ATOM 750 C C . GLN A 1 95 ? 2.622 -5.866 -14.591 1.00 73.62 95 GLN A C 1
ATOM 752 O O . GLN A 1 95 ? 3.439 -5.836 -13.673 1.00 73.62 95 GLN A O 1
ATOM 757 N N . LEU A 1 96 ? 1.529 -6.636 -14.539 1.00 64.44 96 LEU A N 1
ATOM 758 C CA . LEU A 1 96 ? 1.141 -7.390 -13.341 1.00 64.44 96 LEU A CA 1
ATOM 759 C C . LEU A 1 96 ? 2.236 -8.343 -12.823 1.00 64.44 96 LEU A C 1
ATOM 761 O O . LEU A 1 96 ? 2.311 -8.587 -11.623 1.00 64.44 96 LEU A O 1
ATOM 765 N N . ASP A 1 97 ? 3.122 -8.816 -13.697 1.00 65.31 97 ASP A N 1
ATOM 766 C CA . ASP A 1 97 ? 4.179 -9.772 -13.356 1.00 65.31 97 ASP A CA 1
ATOM 767 C C . ASP A 1 97 ? 5.385 -9.144 -12.625 1.00 65.31 97 ASP A C 1
ATOM 769 O O . ASP A 1 97 ? 6.207 -9.863 -12.052 1.00 65.31 97 ASP A O 1
ATOM 773 N N . VAL A 1 98 ? 5.495 -7.810 -12.575 1.00 70.56 98 VAL A N 1
ATOM 774 C CA . VAL A 1 98 ? 6.614 -7.099 -11.918 1.00 70.56 98 VAL A CA 1
ATOM 775 C C . VAL A 1 98 ? 6.251 -6.490 -10.569 1.00 70.56 98 VAL A C 1
ATOM 777 O O . VAL A 1 98 ? 6.820 -5.475 -10.182 1.00 70.56 98 VAL A O 1
ATOM 780 N N . ARG A 1 99 ? 5.343 -7.113 -9.809 1.00 81.62 99 ARG A N 1
ATOM 781 C CA . ARG A 1 99 ? 5.032 -6.677 -8.434 1.00 81.62 99 ARG A CA 1
ATOM 782 C C . ARG A 1 99 ? 6.314 -6.516 -7.605 1.00 81.62 99 ARG A C 1
ATOM 784 O O . ARG A 1 99 ? 7.111 -7.453 -7.542 1.00 81.62 99 ARG A O 1
ATOM 791 N N . PRO A 1 100 ? 6.510 -5.385 -6.910 1.00 74.94 100 PRO A N 1
ATOM 792 C CA . PRO A 1 100 ? 7.793 -5.094 -6.275 1.00 74.94 100 PRO A CA 1
ATOM 793 C C . PRO A 1 100 ? 8.071 -5.936 -5.015 1.00 74.94 100 PRO A C 1
ATOM 795 O O . PRO A 1 100 ? 9.228 -6.187 -4.673 1.00 74.94 100 PRO A O 1
ATOM 798 N N . VAL A 1 101 ? 7.026 -6.402 -4.321 1.00 81.25 101 VAL A N 1
ATOM 799 C CA . VAL A 1 101 ? 7.155 -7.136 -3.043 1.00 81.25 101 VAL A CA 1
ATOM 800 C C . VAL A 1 101 ? 6.920 -8.640 -3.189 1.00 81.25 101 VAL A C 1
ATOM 802 O O . VAL A 1 101 ? 7.622 -9.420 -2.551 1.00 81.25 101 VAL A O 1
ATOM 805 N N . ALA A 1 102 ? 5.956 -9.044 -4.016 1.00 76.88 102 ALA A N 1
ATOM 806 C CA . ALA A 1 102 ? 5.571 -10.439 -4.226 1.00 76.88 102 ALA A CA 1
ATOM 807 C C . ALA A 1 102 ? 5.383 -10.702 -5.725 1.00 76.88 102 ALA A C 1
ATOM 809 O O . ALA A 1 102 ? 4.262 -10.823 -6.216 1.00 76.88 102 ALA A O 1
ATOM 810 N N . SER A 1 103 ? 6.484 -10.699 -6.481 1.00 73.69 103 SER A N 1
ATOM 811 C CA . SER A 1 103 ? 6.406 -11.019 -7.907 1.00 73.69 103 SER A CA 1
ATOM 812 C C . SER A 1 103 ? 6.085 -12.497 -8.110 1.00 73.69 103 SER A C 1
ATOM 814 O O . SER A 1 103 ? 6.730 -13.352 -7.497 1.00 73.69 103 SER A O 1
ATOM 816 N N . PRO A 1 104 ? 5.149 -12.813 -9.022 1.00 71.06 104 PRO A N 1
ATOM 817 C CA . PRO A 1 104 ? 4.881 -14.189 -9.420 1.00 71.06 104 PRO A CA 1
ATOM 818 C C . PRO A 1 104 ? 6.023 -14.795 -10.259 1.00 71.06 104 PRO A C 1
ATOM 820 O O . PRO A 1 104 ? 6.014 -15.993 -10.541 1.00 71.06 104 PRO A O 1
ATOM 823 N N . VAL A 1 105 ? 7.020 -14.000 -10.675 1.00 71.44 105 VAL A N 1
ATOM 824 C CA . VAL A 1 105 ? 8.137 -14.470 -11.501 1.00 71.44 105 VAL A CA 1
ATOM 825 C C . VAL A 1 105 ? 9.124 -15.254 -10.645 1.00 71.44 105 VAL A C 1
ATOM 827 O O . VAL A 1 105 ? 9.810 -14.707 -9.776 1.00 71.44 105 VAL A O 1
ATOM 830 N N . SER A 1 106 ? 9.251 -16.547 -10.938 1.00 67.12 106 SER A N 1
ATOM 831 C CA . SER A 1 106 ? 10.225 -17.429 -10.295 1.00 67.12 106 SER A CA 1
ATOM 832 C C . SER A 1 106 ? 11.644 -16.852 -10.371 1.00 67.12 106 SER A C 1
ATOM 834 O O . SER A 1 106 ? 12.055 -16.387 -11.431 1.00 67.12 106 SER A O 1
ATOM 836 N N . GLN A 1 107 ? 12.417 -16.955 -9.285 1.00 73.81 107 GLN A N 1
ATOM 837 C CA . GLN A 1 107 ? 13.816 -16.489 -9.187 1.00 73.81 107 GLN A CA 1
ATOM 838 C C . GLN A 1 107 ? 14.016 -14.969 -9.209 1.00 73.81 107 GLN A C 1
ATOM 840 O O . GLN A 1 107 ? 15.160 -14.511 -9.125 1.00 73.81 107 GLN A O 1
ATOM 845 N N . SER A 1 108 ? 12.940 -14.186 -9.276 1.00 75.81 108 SER A N 1
ATOM 846 C CA . SER A 1 108 ? 13.016 -12.766 -8.951 1.00 75.81 108 SER A CA 1
ATOM 847 C C . SER A 1 108 ? 13.472 -12.586 -7.496 1.00 75.81 108 SER A C 1
ATOM 849 O O . SER A 1 108 ? 13.209 -13.420 -6.623 1.00 75.81 108 SER A O 1
ATOM 851 N N . ARG A 1 109 ? 14.241 -11.526 -7.236 1.00 79.06 109 ARG A N 1
ATOM 852 C CA . ARG A 1 109 ? 14.729 -11.201 -5.890 1.00 79.06 109 ARG A CA 1
ATOM 853 C C . ARG A 1 109 ? 14.222 -9.829 -5.491 1.00 79.06 109 ARG A C 1
ATOM 855 O O . ARG A 1 109 ? 14.680 -8.832 -6.049 1.00 79.06 109 ARG A O 1
ATOM 862 N N . SER A 1 110 ? 13.316 -9.798 -4.518 1.00 85.12 110 SER A N 1
ATOM 863 C CA . SER A 1 110 ? 12.872 -8.560 -3.883 1.00 85.12 110 SER A CA 1
ATOM 864 C C . SER A 1 110 ? 13.810 -8.170 -2.743 1.00 85.12 110 SER A C 1
ATOM 866 O O . SER A 1 110 ? 14.194 -8.993 -1.910 1.00 85.12 110 SER A O 1
ATOM 868 N N . LYS A 1 111 ? 14.157 -6.890 -2.691 1.00 90.81 111 LYS A N 1
ATOM 869 C CA . LYS A 1 111 ? 14.886 -6.230 -1.618 1.00 90.81 111 LYS A CA 1
ATOM 870 C C . LYS A 1 111 ? 13.998 -5.137 -1.039 1.00 90.81 111 LYS A C 1
ATOM 872 O O . LYS A 1 111 ? 13.463 -4.301 -1.761 1.00 90.81 111 LYS A O 1
ATOM 877 N N . ILE A 1 112 ? 13.851 -5.149 0.279 1.00 93.00 112 ILE A N 1
ATOM 878 C CA . ILE A 1 112 ? 13.093 -4.139 1.015 1.00 93.00 112 ILE A CA 1
ATOM 879 C C . ILE A 1 112 ? 14.110 -3.232 1.687 1.00 93.00 112 ILE A C 1
ATOM 881 O O . ILE A 1 112 ? 14.821 -3.666 2.590 1.00 93.00 112 ILE A O 1
ATOM 885 N N . HIS A 1 113 ? 14.202 -1.992 1.216 1.00 94.56 113 HIS A N 1
ATOM 886 C CA . HIS A 1 113 ? 15.089 -0.979 1.788 1.00 94.56 113 HIS A CA 1
ATOM 887 C C . HIS A 1 113 ? 14.393 -0.229 2.923 1.00 94.56 113 HIS A C 1
ATOM 889 O O . HIS A 1 113 ? 15.009 0.052 3.947 1.00 94.56 113 HIS A O 1
ATOM 895 N N . ALA A 1 114 ? 13.098 0.051 2.767 1.00 94.94 114 ALA A N 1
ATOM 896 C CA . ALA A 1 114 ? 12.261 0.618 3.814 1.00 94.94 114 ALA A CA 1
ATOM 897 C C . ALA A 1 114 ? 10.841 0.066 3.719 1.00 94.94 114 ALA A C 1
ATOM 899 O O . ALA A 1 114 ? 10.266 -0.050 2.638 1.00 94.94 114 ALA A O 1
ATOM 900 N N . LEU A 1 115 ? 10.242 -0.225 4.866 1.00 95.06 115 LEU A N 1
ATOM 901 C CA . LEU A 1 115 ? 8.828 -0.558 4.949 1.00 95.06 115 LEU A CA 1
ATOM 902 C C . LEU A 1 115 ? 8.313 -0.081 6.294 1.00 95.06 115 LEU A C 1
ATOM 904 O O . LEU A 1 115 ? 8.170 -0.849 7.234 1.00 95.06 115 LEU A O 1
ATOM 908 N N . GLU A 1 116 ? 8.124 1.228 6.421 1.00 95.94 116 GLU A N 1
ATOM 909 C CA . GLU A 1 116 ? 7.946 1.907 7.696 1.00 95.94 116 GLU A CA 1
ATOM 910 C C . GLU A 1 116 ? 6.615 2.675 7.770 1.00 95.94 116 GLU A C 1
ATOM 912 O O . GLU A 1 116 ? 6.594 3.865 7.495 1.00 95.94 116 GLU A O 1
ATOM 917 N N . TRP A 1 117 ? 5.498 2.040 8.160 1.00 97.81 117 TRP A N 1
ATOM 918 C CA . TRP A 1 117 ? 4.232 2.713 8.480 1.00 97.81 117 TRP A CA 1
ATOM 919 C C . TRP A 1 117 ? 3.846 2.701 9.968 1.00 97.81 117 TRP A C 1
ATOM 921 O O . TRP A 1 117 ? 4.009 1.710 10.682 1.00 97.81 117 TRP A O 1
ATOM 931 N N . TRP A 1 118 ? 3.303 3.821 10.416 1.00 98.19 118 TRP A N 1
ATOM 932 C CA . TRP A 1 118 ? 2.856 4.084 11.774 1.00 98.19 118 TRP A CA 1
ATOM 933 C C . TRP A 1 118 ? 1.407 4.544 11.761 1.00 98.19 118 TRP A C 1
ATOM 935 O O . TRP A 1 118 ? 0.969 5.194 10.811 1.00 98.19 118 TRP A O 1
ATOM 945 N N . ALA A 1 119 ? 0.698 4.238 12.839 1.00 98.06 119 ALA A N 1
ATOM 946 C CA . ALA A 1 119 ? -0.642 4.720 13.105 1.00 98.06 119 ALA A CA 1
ATOM 947 C C . ALA A 1 119 ? -0.695 5.410 14.471 1.00 98.06 119 ALA A C 1
ATOM 949 O O . ALA A 1 119 ? 0.010 5.009 15.394 1.00 98.06 119 ALA A O 1
ATOM 950 N N . GLU A 1 120 ? -1.511 6.449 14.589 1.00 97.31 120 GLU A N 1
ATOM 951 C CA . GLU A 1 120 ? -1.765 7.175 15.838 1.00 97.31 120 GLU A CA 1
ATOM 952 C C . GLU A 1 120 ? -3.257 7.520 15.943 1.00 97.31 120 GLU A C 1
ATOM 954 O O . GLU A 1 120 ? -3.915 7.647 14.903 1.00 97.31 120 GLU A O 1
ATOM 959 N N . PRO A 1 121 ? -3.831 7.672 17.147 1.00 96.19 121 PRO A N 1
ATOM 960 C CA . PRO A 1 121 ? -5.243 7.952 17.310 1.00 96.19 121 PRO A CA 1
ATOM 961 C C . PRO A 1 121 ? -5.525 9.370 16.812 1.00 96.19 121 PRO A C 1
ATOM 963 O O . PRO A 1 121 ? -4.748 10.302 17.016 1.00 96.19 121 PRO A O 1
ATOM 966 N N . ALA A 1 122 ? -6.656 9.537 16.146 1.00 95.31 122 ALA A N 1
ATOM 967 C CA . ALA A 1 122 ? -7.189 10.819 15.708 1.00 95.31 122 ALA A CA 1
ATOM 968 C C . ALA A 1 122 ? -8.597 11.004 16.306 1.00 95.31 122 ALA A C 1
ATOM 970 O O . ALA A 1 122 ? -9.133 10.057 16.887 1.00 95.31 122 ALA A O 1
ATOM 971 N N . PRO A 1 123 ? -9.220 12.194 16.193 1.00 94.19 123 PRO A N 1
ATOM 972 C CA . PRO A 1 123 ? -10.584 12.393 16.669 1.00 94.19 123 PRO A CA 1
ATOM 973 C C . PRO A 1 123 ? -11.521 11.302 16.146 1.00 94.19 123 PRO A C 1
ATOM 975 O O . PRO A 1 123 ? -11.572 11.051 14.938 1.00 94.19 123 PRO A O 1
ATOM 978 N N . SER A 1 124 ? -12.211 10.635 17.070 1.00 90.94 124 SER A N 1
ATOM 979 C CA . SER A 1 124 ? -13.115 9.534 16.756 1.00 90.94 124 SER A CA 1
ATOM 980 C C . SER A 1 124 ? -14.226 10.005 15.820 1.00 90.94 124 SER A C 1
ATOM 982 O O . SER A 1 124 ? -14.633 11.169 15.820 1.00 90.94 124 SER A O 1
ATOM 984 N N . VAL A 1 125 ? -14.741 9.077 15.027 1.00 89.75 125 VAL A N 1
ATOM 985 C CA . VAL A 1 125 ? -15.918 9.289 14.184 1.00 89.75 125 VAL A CA 1
ATOM 986 C C . VAL A 1 125 ? -17.090 8.518 14.793 1.00 89.75 125 VAL A C 1
ATOM 988 O O . VAL A 1 125 ? -16.903 7.653 15.646 1.00 89.75 125 VAL A O 1
ATOM 991 N N . LYS A 1 126 ? -18.332 8.860 14.436 1.00 88.38 126 LYS A N 1
ATOM 992 C CA . LYS A 1 126 ? -19.523 8.284 15.084 1.00 88.38 126 LYS A CA 1
ATOM 993 C C . LYS A 1 126 ? -19.486 6.745 15.042 1.00 88.38 126 LYS A C 1
ATOM 995 O O . LYS A 1 126 ? -19.631 6.164 13.972 1.00 88.38 126 LYS A O 1
ATOM 1000 N N . GLY A 1 127 ? -19.325 6.119 16.211 1.00 88.06 127 GLY A N 1
ATOM 1001 C CA . GLY A 1 127 ? -19.308 4.661 16.378 1.00 88.06 127 GLY A CA 1
ATOM 1002 C C . GLY A 1 127 ? -17.978 3.960 16.074 1.00 88.06 127 GLY A C 1
ATOM 1003 O O . GLY A 1 127 ? -17.971 2.743 16.022 1.00 88.06 127 GLY A O 1
ATOM 1004 N N . SER A 1 128 ? -16.866 4.673 15.853 1.00 94.19 128 SER A N 1
ATOM 1005 C CA . SER A 1 128 ? -15.557 4.038 15.608 1.00 94.19 128 SER A CA 1
ATOM 1006 C C . SER A 1 128 ? -14.369 4.940 15.954 1.00 94.19 128 SER A C 1
ATOM 1008 O O . SER A 1 128 ? -14.461 6.171 15.976 1.00 94.19 128 SER A O 1
ATOM 1010 N N . GLN A 1 129 ? -13.218 4.321 16.221 1.00 95.31 129 GLN A N 1
ATOM 1011 C CA . GLN A 1 129 ? -11.973 5.034 16.491 1.00 95.31 129 GLN A CA 1
ATOM 1012 C C . GLN A 1 129 ? -11.191 5.242 15.192 1.00 95.31 129 GLN A C 1
ATOM 1014 O O . GLN A 1 129 ? -10.825 4.280 14.516 1.00 95.31 129 GLN A O 1
ATOM 1019 N N . ARG A 1 130 ? -10.892 6.503 14.858 1.00 97.25 130 ARG A N 1
ATOM 1020 C CA . ARG A 1 130 ? -10.043 6.840 13.712 1.00 97.25 130 ARG A CA 1
ATOM 1021 C C . ARG A 1 130 ? -8.574 6.792 14.098 1.00 97.25 130 ARG A C 1
ATOM 1023 O O . ARG A 1 130 ? -8.178 7.319 15.137 1.00 97.25 130 ARG A O 1
ATOM 1030 N N . TYR A 1 131 ? -7.759 6.256 13.204 1.00 97.62 131 TYR A N 1
ATOM 1031 C CA . TYR A 1 131 ? -6.309 6.290 13.296 1.00 97.62 131 TYR A CA 1
ATOM 1032 C C . TYR A 1 131 ? -5.729 6.965 12.062 1.00 97.62 131 TYR A C 1
ATOM 1034 O O . TYR A 1 131 ? -6.107 6.639 10.938 1.00 97.62 131 TYR A O 1
ATOM 1042 N N . ARG A 1 132 ? -4.805 7.907 12.255 1.00 98.06 132 ARG A N 1
ATOM 1043 C CA . ARG A 1 132 ? -4.039 8.529 11.172 1.00 98.06 132 ARG A CA 1
ATOM 1044 C C . ARG A 1 132 ? -2.833 7.661 10.852 1.00 98.06 132 ARG A C 1
ATOM 1046 O O . ARG A 1 132 ? -2.113 7.260 11.756 1.00 98.06 132 ARG A O 1
ATOM 1053 N N . ILE A 1 133 ? -2.589 7.427 9.567 1.00 98.38 133 ILE A N 1
ATOM 1054 C CA . ILE A 1 133 ? -1.432 6.689 9.062 1.00 98.38 133 ILE A CA 1
ATOM 1055 C C . ILE A 1 133 ? -0.389 7.664 8.520 1.00 98.38 133 ILE A C 1
ATOM 1057 O O . ILE A 1 133 ? -0.719 8.593 7.779 1.00 98.38 133 ILE A O 1
ATOM 1061 N N . THR A 1 134 ? 0.876 7.403 8.838 1.00 98.50 134 THR A N 1
ATOM 1062 C CA . THR A 1 134 ? 2.043 7.997 8.173 1.00 98.50 134 THR A CA 1
ATOM 1063 C C . THR A 1 134 ? 3.090 6.926 7.907 1.00 98.50 134 THR A C 1
ATOM 1065 O O . THR A 1 134 ? 3.259 6.006 8.708 1.00 98.50 134 THR A O 1
ATOM 1068 N N . GLY A 1 135 ? 3.817 7.014 6.798 1.00 97.88 135 GLY A N 1
ATOM 1069 C CA . GLY A 1 135 ? 4.874 6.047 6.542 1.00 97.88 135 GLY A CA 1
ATOM 1070 C C . GLY A 1 135 ? 5.679 6.268 5.278 1.00 97.88 135 GLY A C 1
ATOM 1071 O O . GLY A 1 135 ? 5.457 7.214 4.532 1.00 97.88 135 GLY A O 1
ATOM 1072 N N . LYS A 1 136 ? 6.611 5.350 5.037 1.00 98.19 136 LYS A N 1
ATOM 1073 C CA . LYS A 1 136 ? 7.410 5.257 3.813 1.00 98.19 136 LYS A CA 1
ATOM 1074 C C . LYS A 1 136 ? 7.563 3.800 3.382 1.00 98.19 136 LYS A C 1
ATOM 1076 O O . LYS A 1 136 ? 7.583 2.900 4.224 1.00 98.19 136 LYS A O 1
ATOM 1081 N N . SER A 1 137 ? 7.708 3.567 2.087 1.00 97.88 137 SER A N 1
ATOM 1082 C CA . SER A 1 137 ? 8.123 2.280 1.527 1.00 97.88 137 SER A CA 1
ATOM 1083 C C . SER A 1 137 ? 9.186 2.501 0.462 1.00 97.88 137 SER A C 1
ATOM 1085 O O . SER A 1 137 ? 9.105 3.465 -0.288 1.00 97.88 137 SER A O 1
ATOM 1087 N N . ASP A 1 138 ? 10.164 1.611 0.390 1.00 97.50 138 ASP A N 1
ATOM 1088 C CA . ASP A 1 138 ? 11.165 1.565 -0.668 1.00 97.50 138 ASP A CA 1
ATOM 1089 C C . ASP A 1 138 ? 11.508 0.102 -0.931 1.00 97.50 138 ASP A C 1
ATOM 1091 O O . ASP A 1 138 ? 12.087 -0.588 -0.084 1.00 97.50 138 ASP A O 1
ATOM 1095 N N . VAL A 1 139 ? 11.059 -0.379 -2.082 1.00 95.19 139 VAL A N 1
ATOM 1096 C CA . VAL A 1 139 ? 11.088 -1.785 -2.465 1.00 95.19 139 VAL A CA 1
ATOM 1097 C C . VAL A 1 139 ? 11.639 -1.897 -3.869 1.00 95.19 139 VAL A C 1
ATOM 1099 O O . VAL A 1 139 ? 11.325 -1.091 -4.739 1.00 95.19 139 VAL A O 1
ATOM 1102 N N . GLU A 1 140 ? 12.484 -2.889 -4.078 1.00 93.12 140 GLU A N 1
ATOM 1103 C CA . GLU A 1 140 ? 13.180 -3.107 -5.332 1.00 93.12 140 GLU A CA 1
ATOM 1104 C C . GLU A 1 140 ? 13.107 -4.582 -5.688 1.00 93.12 140 GLU A C 1
ATOM 1106 O O . GLU A 1 140 ? 13.338 -5.436 -4.839 1.00 93.12 140 GLU A O 1
ATOM 1111 N N . ILE A 1 141 ? 12.843 -4.891 -6.948 1.00 89.19 141 ILE A N 1
ATOM 1112 C CA . ILE A 1 141 ? 12.885 -6.242 -7.469 1.00 89.19 141 ILE A CA 1
ATOM 1113 C C . ILE A 1 141 ? 13.727 -6.301 -8.733 1.00 89.19 141 ILE A C 1
ATOM 1115 O O . ILE A 1 141 ? 13.685 -5.426 -9.596 1.00 89.19 141 ILE A O 1
ATOM 1119 N N . ASN A 1 142 ? 14.510 -7.369 -8.823 1.00 86.81 142 ASN A N 1
ATOM 1120 C CA . ASN A 1 142 ? 15.398 -7.626 -9.938 1.00 86.81 142 ASN A CA 1
ATOM 1121 C C . ASN A 1 142 ? 15.187 -9.036 -10.481 1.00 86.81 142 ASN A C 1
ATOM 1123 O O . ASN A 1 142 ? 15.082 -10.001 -9.717 1.00 86.81 142 ASN A O 1
ATOM 1127 N N . HIS A 1 143 ? 15.215 -9.159 -11.804 1.00 82.44 143 HIS A N 1
ATOM 1128 C CA . HIS A 1 143 ? 15.277 -10.432 -12.505 1.00 82.44 143 HIS A CA 1
ATOM 1129 C C . HIS A 1 143 ? 16.327 -10.352 -13.611 1.00 82.44 143 HIS A C 1
ATOM 1131 O O . HIS A 1 143 ? 16.235 -9.523 -14.516 1.00 82.44 143 HIS A O 1
ATOM 1137 N N . ALA A 1 144 ? 17.336 -11.222 -13.541 1.00 73.44 144 ALA A N 1
ATOM 1138 C CA . ALA A 1 144 ? 18.474 -11.196 -14.459 1.00 73.44 144 ALA A CA 1
ATOM 1139 C C . ALA A 1 144 ? 18.123 -11.647 -15.893 1.00 73.44 144 ALA A C 1
ATOM 1141 O O . ALA A 1 144 ? 18.880 -11.351 -16.815 1.00 73.44 144 ALA A O 1
ATOM 1142 N N . GLY A 1 145 ? 16.975 -12.305 -16.091 1.00 68.12 145 GLY A N 1
ATOM 1143 C CA . GLY A 1 145 ? 16.598 -12.922 -17.364 1.00 68.12 145 GLY A CA 1
ATOM 1144 C C . GLY A 1 145 ? 17.315 -14.257 -17.610 1.00 68.12 145 GLY A C 1
ATOM 1145 O O . GLY A 1 145 ? 18.382 -14.527 -17.059 1.00 68.12 145 GLY A O 1
ATOM 1146 N N . ARG A 1 146 ? 16.723 -15.114 -18.447 1.00 59.44 146 ARG A N 1
ATOM 1147 C CA . ARG A 1 146 ? 17.364 -16.317 -19.013 1.00 59.44 146 ARG A CA 1
ATOM 1148 C C . ARG A 1 146 ? 17.094 -16.367 -20.515 1.00 59.44 146 ARG A C 1
ATOM 1150 O O . ARG A 1 146 ? 16.064 -15.865 -20.964 1.00 59.44 146 ARG A O 1
ATOM 1157 N N . ALA A 1 147 ? 17.983 -17.001 -21.280 1.00 49.53 147 ALA A N 1
ATOM 1158 C CA . ALA A 1 147 ? 17.732 -17.283 -22.692 1.00 49.53 147 ALA A CA 1
ATOM 1159 C C . ALA A 1 147 ? 16.441 -18.118 -22.832 1.00 49.53 147 ALA A C 1
ATOM 1161 O O . ALA A 1 147 ? 16.340 -19.191 -22.240 1.00 49.53 147 ALA A O 1
ATOM 1162 N N . GLY A 1 148 ? 15.445 -17.592 -23.556 1.00 50.38 148 GLY A N 1
ATOM 1163 C CA . GLY A 1 148 ? 14.145 -18.243 -23.782 1.00 50.38 148 GLY A CA 1
ATOM 1164 C C . GLY A 1 148 ? 13.109 -18.116 -22.652 1.00 50.38 148 GLY A C 1
ATOM 1165 O O . GLY A 1 148 ? 12.096 -18.807 -22.703 1.00 50.38 148 GLY A O 1
ATOM 1166 N N . GLY A 1 149 ? 13.344 -17.276 -21.634 1.00 57.34 149 GLY A N 1
ATOM 1167 C CA . GLY A 1 149 ? 12.439 -17.085 -20.489 1.00 57.34 149 GLY A CA 1
ATOM 1168 C C . GLY A 1 149 ? 11.900 -15.657 -20.336 1.00 57.34 149 GLY A C 1
ATOM 1169 O O . GLY A 1 149 ? 11.989 -14.840 -21.249 1.00 57.34 149 GLY A O 1
ATOM 1170 N N . VAL A 1 150 ? 11.357 -15.349 -19.150 1.00 62.09 150 VAL A N 1
ATOM 1171 C CA . VAL A 1 150 ? 10.897 -13.996 -18.787 1.00 62.09 150 VAL A CA 1
ATOM 1172 C C . VAL A 1 150 ? 12.038 -12.991 -18.973 1.00 62.09 150 VAL A C 1
ATOM 1174 O O . VAL A 1 150 ? 13.183 -13.258 -18.587 1.00 62.09 15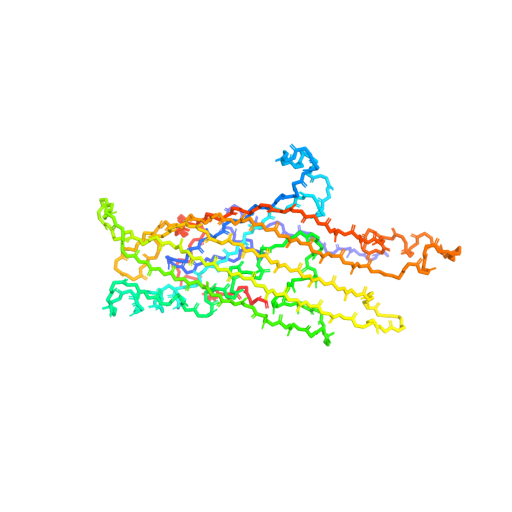0 VAL A O 1
ATOM 1177 N N . GLY A 1 151 ? 11.721 -11.839 -19.570 1.00 67.94 151 GLY A N 1
ATOM 1178 C CA . GLY A 1 151 ? 12.683 -10.775 -19.839 1.00 67.94 151 GLY A CA 1
ATOM 1179 C C . GLY A 1 151 ? 13.438 -10.320 -18.585 1.00 67.94 151 GLY A C 1
ATOM 1180 O O . GLY A 1 151 ? 12.978 -10.469 -17.450 1.00 67.94 151 GLY A O 1
ATOM 1181 N N . ARG A 1 152 ? 14.634 -9.757 -18.786 1.00 79.06 152 ARG A N 1
ATOM 1182 C CA . ARG A 1 152 ? 15.347 -9.044 -17.720 1.00 79.06 152 ARG A CA 1
ATOM 1183 C C . ARG A 1 152 ? 14.504 -7.845 -17.289 1.00 79.06 152 ARG A C 1
ATOM 1185 O O . ARG A 1 152 ? 14.031 -7.103 -18.151 1.00 79.06 152 ARG A O 1
ATOM 1192 N N . PHE A 1 153 ? 14.362 -7.642 -15.984 1.00 82.50 153 PHE A N 1
ATOM 1193 C CA . PHE A 1 153 ? 13.724 -6.440 -15.463 1.00 82.50 153 PHE A CA 1
ATOM 1194 C C . PHE A 1 153 ? 14.343 -5.961 -14.150 1.00 82.50 153 PHE A C 1
ATOM 1196 O O . PHE A 1 153 ? 14.909 -6.740 -13.378 1.00 82.50 153 PHE A O 1
ATOM 1203 N N . HIS A 1 154 ? 14.202 -4.661 -13.920 1.00 88.75 154 HIS A N 1
ATOM 1204 C CA . HIS A 1 154 ? 14.449 -3.963 -12.663 1.00 88.75 154 HIS A CA 1
ATOM 1205 C C . HIS A 1 154 ? 13.207 -3.129 -12.368 1.00 88.75 154 HIS A C 1
ATOM 1207 O O . HIS A 1 154 ? 12.701 -2.452 -13.262 1.00 88.75 154 HIS A O 1
ATOM 1213 N N . HIS A 1 155 ? 12.699 -3.200 -11.145 1.00 91.00 155 HIS A N 1
ATOM 1214 C CA . HIS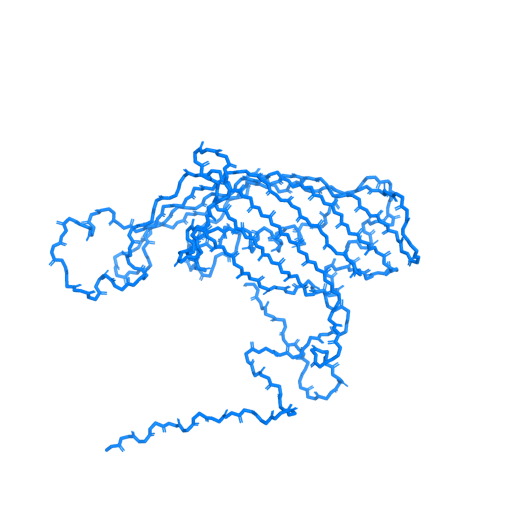 A 1 155 ? 11.577 -2.380 -10.724 1.00 91.00 155 HIS A CA 1
ATOM 1215 C C . HIS A 1 155 ? 11.781 -1.908 -9.289 1.00 91.00 155 HIS A C 1
ATOM 1217 O O . HIS A 1 155 ? 11.917 -2.726 -8.381 1.00 91.00 155 HIS A O 1
ATOM 1223 N N . ARG A 1 156 ? 11.803 -0.595 -9.070 1.00 95.06 156 ARG A N 1
ATOM 1224 C CA . ARG A 1 156 ? 11.881 0.022 -7.748 1.00 95.06 156 ARG A CA 1
ATOM 1225 C C . ARG A 1 156 ? 10.748 1.014 -7.545 1.00 95.06 156 ARG A C 1
ATOM 1227 O O . ARG A 1 156 ? 10.526 1.880 -8.385 1.00 95.06 156 ARG A O 1
ATOM 1234 N N . VAL A 1 157 ? 10.088 0.916 -6.396 1.00 96.31 157 VAL A N 1
ATOM 1235 C CA . VAL A 1 157 ? 8.985 1.792 -5.999 1.00 96.31 157 VAL A CA 1
ATOM 1236 C C . VAL A 1 157 ? 9.301 2.389 -4.633 1.00 96.31 157 VAL A C 1
ATOM 1238 O O . VAL A 1 157 ? 9.419 1.666 -3.639 1.00 96.31 157 VAL A O 1
ATOM 1241 N N . SER A 1 158 ? 9.428 3.714 -4.577 1.00 98.12 158 SER A N 1
ATOM 1242 C CA . SER A 1 158 ? 9.754 4.455 -3.358 1.00 98.12 158 SER A CA 1
ATOM 1243 C C . SER A 1 158 ? 8.669 5.497 -3.085 1.00 98.12 158 SER A C 1
ATOM 1245 O O . SER A 1 158 ? 8.506 6.438 -3.857 1.00 98.12 158 SER A O 1
ATOM 1247 N N . LEU A 1 159 ? 7.920 5.349 -1.989 1.00 98.50 159 LEU A N 1
ATOM 1248 C CA . LEU A 1 159 ? 6.706 6.120 -1.702 1.00 98.50 159 LEU A CA 1
ATOM 1249 C C . LEU A 1 159 ? 6.679 6.664 -0.274 1.00 98.50 159 LEU A C 1
ATOM 1251 O O . LEU A 1 159 ? 7.106 6.001 0.674 1.00 98.50 159 LEU A O 1
ATOM 1255 N N . GLN A 1 160 ? 6.104 7.853 -0.126 1.00 98.62 160 GLN A N 1
ATOM 1256 C CA . GLN A 1 160 ? 5.685 8.449 1.138 1.00 98.62 160 GLN A CA 1
ATOM 1257 C C . GLN A 1 160 ? 4.176 8.287 1.283 1.00 98.62 160 GLN A C 1
ATOM 1259 O O . GLN A 1 160 ? 3.430 8.615 0.366 1.00 98.62 160 GLN A O 1
ATOM 1264 N N . TRP A 1 161 ? 3.738 7.805 2.439 1.00 98.50 161 TRP A N 1
ATOM 1265 C CA . TRP A 1 161 ? 2.368 7.390 2.709 1.00 98.50 161 TRP A CA 1
ATOM 1266 C C . TRP A 1 161 ? 1.725 8.258 3.770 1.00 98.50 161 TRP A C 1
ATOM 1268 O O . TRP A 1 161 ? 2.325 8.538 4.813 1.00 98.50 161 TRP A O 1
ATOM 1278 N N . ARG A 1 162 ? 0.469 8.627 3.536 1.00 98.56 162 ARG A N 1
ATOM 1279 C CA . ARG A 1 162 ? -0.391 9.262 4.531 1.00 98.56 162 ARG A CA 1
ATOM 1280 C C . ARG A 1 162 ? -1.820 8.766 4.359 1.00 98.56 162 ARG A C 1
ATOM 1282 O O . ARG A 1 162 ? -2.219 8.346 3.277 1.00 98.56 162 ARG A O 1
ATOM 1289 N N . GLY A 1 163 ? -2.604 8.806 5.425 1.00 98.19 163 GLY A N 1
ATOM 1290 C CA . GLY A 1 163 ? -3.995 8.390 5.340 1.00 98.19 163 GLY A CA 1
ATOM 1291 C C . GLY A 1 163 ? -4.635 8.156 6.690 1.00 98.19 163 GLY A C 1
ATOM 1292 O O . GLY A 1 163 ? -4.224 8.736 7.695 1.00 98.19 163 GLY A O 1
ATOM 1293 N N . PHE A 1 164 ? -5.652 7.308 6.702 1.00 98.00 164 PHE A N 1
ATOM 1294 C CA . PHE A 1 164 ? -6.381 6.930 7.895 1.00 98.00 164 PHE A CA 1
ATOM 1295 C C . PHE A 1 164 ? -7.075 5.577 7.730 1.00 98.00 164 PHE A C 1
ATOM 1297 O O . PHE A 1 164 ? -7.298 5.100 6.615 1.00 98.00 164 PHE A O 1
ATOM 1304 N N . PHE A 1 165 ? -7.477 5.006 8.857 1.00 97.81 165 PHE A N 1
ATOM 1305 C CA . PHE A 1 165 ? -8.506 3.979 8.908 1.00 97.81 165 PHE A CA 1
ATOM 1306 C C . PHE A 1 165 ? -9.412 4.195 10.116 1.00 97.81 165 PHE A C 1
ATOM 1308 O O . PHE A 1 165 ? -8.986 4.757 11.126 1.00 97.81 165 PHE A O 1
ATOM 1315 N N . ASP A 1 166 ? -10.652 3.739 9.995 1.00 97.31 166 ASP A N 1
ATOM 1316 C CA . ASP A 1 166 ? -11.636 3.727 11.072 1.00 97.31 166 ASP A CA 1
ATOM 1317 C C . ASP A 1 166 ? -11.796 2.286 11.562 1.00 97.31 166 ASP A C 1
ATOM 1319 O O . ASP A 1 166 ? -12.038 1.378 10.759 1.00 97.31 166 ASP A O 1
ATOM 1323 N N . LEU A 1 167 ? -11.626 2.082 12.867 1.00 95.38 167 LEU A N 1
ATOM 1324 C CA . LEU A 1 167 ? -11.743 0.786 13.521 1.00 95.38 167 LEU A CA 1
ATOM 1325 C C . LEU A 1 167 ? -13.023 0.744 14.360 1.00 95.38 167 LEU A C 1
ATOM 1327 O O . LEU A 1 167 ? -13.196 1.554 15.275 1.00 95.38 167 LEU A O 1
ATOM 1331 N N . ASP A 1 168 ? -13.894 -0.211 14.052 1.00 93.81 168 ASP A N 1
ATOM 1332 C CA . ASP A 1 168 ? -15.028 -0.598 14.891 1.00 93.81 168 ASP A CA 1
ATOM 1333 C C . ASP A 1 168 ? -14.732 -1.979 15.484 1.00 93.81 168 ASP A C 1
ATOM 1335 O O . ASP A 1 168 ? -14.579 -2.964 14.757 1.00 93.81 168 ASP A O 1
ATOM 1339 N N . GLU A 1 169 ? -14.542 -2.026 16.801 1.00 88.62 169 GLU A N 1
ATOM 1340 C CA . GLU A 1 169 ? -14.012 -3.175 17.540 1.00 88.62 169 GLU A CA 1
ATOM 1341 C C . GLU A 1 169 ? -12.712 -3.751 16.939 1.00 88.62 169 GLU A C 1
ATOM 1343 O O . GLU A 1 169 ? -11.614 -3.284 17.242 1.00 88.62 169 GLU A O 1
ATOM 1348 N N . ASN A 1 170 ? -12.821 -4.790 16.103 1.00 89.56 170 ASN A N 1
ATOM 1349 C CA . ASN A 1 170 ? -11.698 -5.462 15.443 1.00 89.56 170 ASN A CA 1
ATOM 1350 C C . ASN A 1 170 ? -11.756 -5.372 13.905 1.00 89.56 170 ASN A C 1
ATOM 1352 O O . ASN A 1 170 ? -10.959 -6.027 13.231 1.00 89.56 170 ASN A O 1
ATOM 1356 N N . ALA A 1 171 ? -12.705 -4.615 13.352 1.00 92.69 171 ALA A N 1
ATOM 1357 C CA . ALA A 1 171 ? -12.946 -4.505 11.920 1.00 92.69 171 ALA A CA 1
ATOM 1358 C C . ALA A 1 171 ? -12.572 -3.114 11.407 1.00 92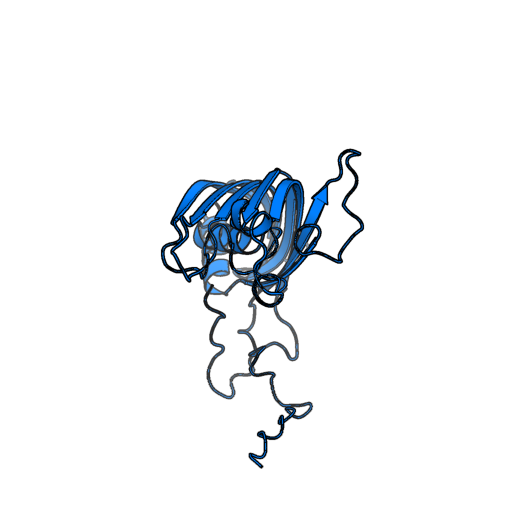.69 171 ALA A C 1
ATOM 1360 O O . ALA A 1 171 ? -12.963 -2.091 11.972 1.00 92.69 171 ALA A O 1
ATOM 1361 N N . ILE A 1 172 ? -11.836 -3.077 10.298 1.00 95.88 172 ILE A N 1
ATOM 1362 C CA . ILE A 1 172 ? -11.609 -1.833 9.568 1.00 95.88 172 ILE A CA 1
ATOM 1363 C C . ILE A 1 172 ? -12.876 -1.553 8.760 1.00 95.88 172 ILE A C 1
ATOM 1365 O O . ILE A 1 172 ? -13.220 -2.308 7.854 1.00 95.88 172 ILE A O 1
ATOM 1369 N N . ILE A 1 173 ? -13.573 -0.464 9.076 1.00 95.25 173 ILE A N 1
ATOM 1370 C CA . ILE A 1 173 ? -14.826 -0.100 8.394 1.00 95.25 173 ILE A CA 1
ATOM 1371 C C . ILE A 1 173 ? -14.625 0.949 7.301 1.00 95.25 173 ILE A C 1
ATOM 1373 O O . ILE A 1 173 ? -15.472 1.116 6.424 1.00 95.25 173 ILE A O 1
ATOM 1377 N N . ASN A 1 174 ? -13.493 1.647 7.337 1.00 96.38 174 ASN A N 1
ATOM 1378 C CA . ASN A 1 174 ? -13.117 2.632 6.341 1.00 96.38 174 ASN A CA 1
ATOM 1379 C C . ASN A 1 174 ? -11.594 2.716 6.276 1.00 96.38 174 ASN A C 1
ATOM 1381 O O . ASN A 1 174 ? -10.931 2.765 7.311 1.00 96.38 174 ASN A O 1
ATOM 1385 N N . LEU A 1 175 ? -11.047 2.750 5.070 1.00 98.00 175 LEU A N 1
ATOM 1386 C CA . LEU A 1 175 ? -9.625 2.912 4.807 1.00 98.00 175 LEU A CA 1
ATOM 1387 C C . LEU A 1 175 ? -9.463 3.963 3.716 1.00 98.00 175 LEU A C 1
ATOM 1389 O O . LEU A 1 175 ? -10.105 3.872 2.670 1.00 98.00 175 LEU A O 1
ATOM 1393 N N . GLY A 1 176 ? -8.576 4.925 3.943 1.00 98.12 176 GLY A N 1
ATOM 1394 C CA . GLY A 1 176 ? -8.176 5.905 2.944 1.00 98.12 176 GLY A CA 1
ATOM 1395 C C . GLY A 1 176 ? -6.683 6.162 3.039 1.00 98.12 176 GLY A C 1
ATOM 1396 O O . GLY A 1 176 ? -6.207 6.662 4.053 1.00 98.12 176 GLY A O 1
ATOM 1397 N N . LEU A 1 177 ? -5.939 5.842 1.989 1.00 98.38 177 LEU A N 1
ATOM 1398 C CA . LEU A 1 177 ? -4.507 6.091 1.885 1.00 98.38 177 LEU A CA 1
ATOM 1399 C C . LEU A 1 177 ? -4.228 6.907 0.634 1.00 98.38 177 LEU A C 1
ATOM 1401 O O . LEU A 1 177 ? -4.864 6.716 -0.403 1.00 98.38 177 LEU A O 1
ATOM 1405 N N . TRP A 1 178 ? -3.223 7.762 0.717 1.00 97.69 178 TRP A N 1
ATOM 1406 C CA . TRP A 1 178 ? -2.578 8.330 -0.447 1.00 97.69 178 TRP A CA 1
ATOM 1407 C C . TRP A 1 178 ? -1.070 8.167 -0.322 1.00 97.69 178 TRP A C 1
ATOM 1409 O O . TRP A 1 178 ? -0.508 8.192 0.780 1.00 97.69 178 TRP A O 1
ATOM 1419 N N . ALA A 1 179 ? -0.422 8.020 -1.469 1.00 98.00 179 ALA A N 1
ATOM 1420 C CA . ALA A 1 179 ? 1.020 7.976 -1.552 1.00 98.00 179 ALA A CA 1
ATOM 1421 C C . ALA A 1 179 ? 1.537 8.839 -2.695 1.00 98.00 179 ALA A C 1
ATOM 1423 O O . ALA A 1 179 ? 0.881 8.995 -3.726 1.00 98.00 179 ALA A O 1
ATOM 1424 N N . GLU A 1 180 ? 2.735 9.371 -2.521 1.00 97.94 180 GLU A N 1
ATOM 1425 C CA . GLU A 1 180 ? 3.484 10.047 -3.573 1.00 97.94 180 GLU A CA 1
ATOM 1426 C C . GLU A 1 180 ? 4.953 9.650 -3.502 1.00 97.94 180 GLU A C 1
ATOM 1428 O O . GLU A 1 180 ? 5.479 9.360 -2.425 1.00 97.94 180 GLU A O 1
ATOM 1433 N N . GLY A 1 181 ? 5.625 9.620 -4.645 1.00 97.56 181 GLY A N 1
ATOM 1434 C CA . GLY A 1 181 ? 7.035 9.268 -4.678 1.00 97.56 181 GLY A CA 1
ATOM 1435 C C . GLY A 1 181 ? 7.544 9.030 -6.084 1.00 97.56 181 GLY A C 1
ATOM 1436 O O . GLY A 1 181 ? 7.130 9.724 -7.011 1.00 97.56 181 GLY A O 1
ATOM 1437 N N . GLN A 1 182 ? 8.462 8.081 -6.217 1.00 97.06 182 GLN A N 1
ATOM 1438 C CA . GLN A 1 182 ? 9.168 7.764 -7.452 1.00 97.06 182 GLN A CA 1
ATOM 1439 C C . GLN A 1 182 ? 9.023 6.291 -7.791 1.00 97.06 182 GLN A C 1
ATOM 1441 O O . GLN A 1 182 ? 9.041 5.428 -6.909 1.00 97.06 182 GLN A O 1
ATOM 1446 N N . GLU A 1 183 ? 8.929 6.024 -9.086 1.00 95.25 183 GLU A N 1
ATOM 1447 C CA . GLU A 1 183 ? 8.906 4.676 -9.614 1.00 95.25 183 GLU A CA 1
ATOM 1448 C C . GLU A 1 183 ? 9.831 4.537 -10.811 1.00 95.25 183 GLU A C 1
ATOM 1450 O O . GLU A 1 183 ? 9.833 5.364 -11.728 1.00 95.25 183 GLU A O 1
ATOM 1455 N N . GLN A 1 184 ? 10.606 3.460 -10.772 1.00 93.38 184 GLN A N 1
ATOM 1456 C CA . GLN A 1 184 ? 11.574 3.096 -11.785 1.00 93.38 184 GLN A CA 1
ATOM 1457 C C . GLN A 1 184 ? 11.262 1.696 -12.276 1.00 93.38 184 GLN A C 1
ATOM 1459 O O . GLN A 1 184 ? 11.362 0.755 -11.498 1.00 93.38 184 GLN A O 1
ATOM 1464 N N . LEU A 1 185 ? 10.920 1.543 -13.551 1.00 89.50 185 LEU A N 1
ATOM 1465 C CA . LEU A 1 185 ? 10.657 0.244 -14.163 1.00 89.50 185 LEU A CA 1
ATOM 1466 C C . LEU A 1 185 ? 11.430 0.129 -15.467 1.00 89.50 185 LEU A C 1
ATOM 1468 O O . LEU A 1 185 ? 11.167 0.856 -16.422 1.00 89.50 185 LEU A O 1
ATOM 1472 N N . GLN A 1 1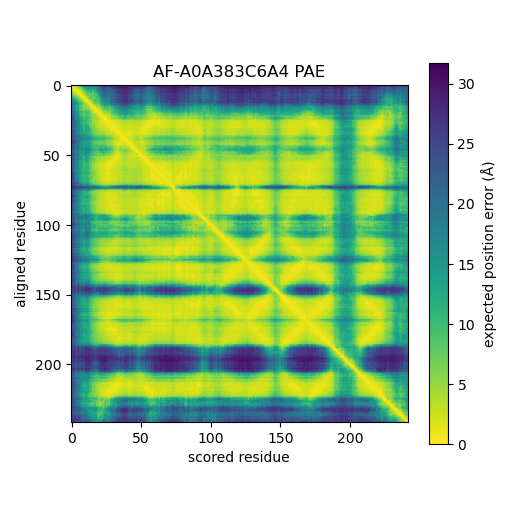86 ? 12.336 -0.835 -15.522 1.00 87.19 186 GLN A N 1
ATOM 1473 C CA . GLN A 1 186 ? 13.018 -1.256 -16.734 1.00 87.19 186 GLN A CA 1
ATOM 1474 C C . GLN A 1 186 ? 12.608 -2.690 -17.042 1.00 87.19 186 GLN A C 1
ATOM 1476 O O . GLN A 1 186 ? 12.882 -3.588 -16.252 1.00 87.19 186 GLN A O 1
ATOM 1481 N N . TRP A 1 187 ? 11.979 -2.920 -18.191 1.00 80.25 187 TRP A N 1
ATOM 1482 C CA . TRP A 1 187 ? 11.604 -4.255 -18.657 1.00 80.25 187 TRP A CA 1
ATOM 1483 C C . TRP A 1 187 ? 12.117 -4.472 -20.072 1.00 80.25 187 TRP A C 1
ATOM 1485 O O . TRP A 1 187 ? 11.876 -3.657 -20.962 1.00 80.25 187 TRP A O 1
ATOM 1495 N N . GLY A 1 188 ? 12.738 -5.628 -20.301 1.00 70.25 188 GLY A N 1
ATOM 1496 C CA . GLY A 1 188 ? 13.076 -6.127 -21.628 1.00 70.25 188 GLY A CA 1
ATOM 1497 C C . GLY A 1 188 ? 14.542 -5.926 -22.001 1.00 70.25 188 GLY A C 1
ATOM 1498 O O . GLY A 1 188 ? 15.314 -5.245 -21.328 1.00 70.25 188 GLY A O 1
ATOM 1499 N N . HIS A 1 189 ? 14.944 -6.559 -23.101 1.00 59.16 189 HIS A N 1
ATOM 1500 C CA . HIS A 1 189 ? 16.295 -6.445 -23.641 1.00 59.16 189 HIS A CA 1
ATOM 1501 C C . HIS A 1 189 ? 16.332 -5.310 -24.667 1.00 59.16 189 HIS A C 1
ATOM 1503 O O . HIS A 1 189 ? 15.767 -5.443 -25.748 1.00 59.16 189 HIS A O 1
ATOM 1509 N N . ARG A 1 190 ? 17.060 -4.222 -24.382 1.00 51.44 190 ARG A N 1
ATOM 1510 C CA . ARG A 1 190 ? 17.317 -3.136 -25.355 1.00 51.44 190 ARG A CA 1
ATOM 1511 C C . ARG A 1 190 ? 17.889 -3.658 -26.688 1.00 51.44 190 ARG A C 1
ATOM 1513 O O . ARG A 1 190 ? 17.696 -3.037 -27.722 1.00 51.44 190 ARG A O 1
ATOM 1520 N N . VAL A 1 191 ? 18.555 -4.817 -26.655 1.00 50.47 191 VAL A N 1
ATOM 1521 C CA . VAL A 1 191 ? 19.138 -5.505 -27.820 1.00 50.47 191 VAL A CA 1
ATOM 1522 C C . VAL A 1 191 ? 18.081 -6.154 -28.728 1.00 50.47 191 VAL A C 1
ATOM 1524 O O . VAL A 1 191 ? 18.279 -6.165 -29.934 1.00 50.47 191 VAL A O 1
ATOM 1527 N N . LEU A 1 192 ? 16.933 -6.601 -28.199 1.00 50.91 192 LEU A N 1
ATOM 1528 C CA . LEU A 1 192 ? 15.838 -7.176 -29.008 1.00 50.91 192 LEU A CA 1
ATOM 1529 C C . LEU A 1 192 ? 15.117 -6.127 -29.875 1.00 50.91 192 LEU A C 1
ATOM 1531 O O . LEU A 1 192 ? 14.338 -6.479 -30.747 1.00 50.91 192 LEU A O 1
ATOM 1535 N N . GLN A 1 193 ? 15.362 -4.833 -29.640 1.00 50.88 193 GLN A N 1
ATOM 1536 C CA . GLN A 1 193 ? 14.904 -3.757 -30.529 1.00 50.88 193 GLN A CA 1
ATOM 1537 C C . GLN A 1 193 ? 15.869 -3.491 -31.695 1.00 50.88 193 GLN A C 1
ATOM 1539 O O . GLN A 1 193 ? 15.549 -2.698 -32.575 1.00 50.88 193 GLN A O 1
ATOM 1544 N N . LEU A 1 194 ? 17.061 -4.098 -31.673 1.00 51.56 194 LEU A N 1
ATOM 1545 C CA . LEU A 1 194 ? 18.114 -3.918 -32.675 1.00 51.56 194 LEU A CA 1
ATOM 1546 C C . LEU A 1 194 ? 18.230 -5.120 -33.626 1.00 51.56 194 LEU A C 1
ATOM 1548 O O . LEU A 1 194 ? 18.970 -5.036 -34.604 1.00 51.56 194 LEU A O 1
ATOM 1552 N N . THR A 1 195 ? 17.520 -6.222 -33.361 1.00 48.19 195 THR A N 1
ATOM 1553 C CA . THR A 1 195 ? 17.458 -7.402 -34.233 1.00 48.19 195 THR A CA 1
ATOM 1554 C C . THR A 1 195 ? 16.137 -7.447 -35.013 1.00 48.19 195 THR A C 1
ATOM 1556 O O . THR A 1 195 ? 15.094 -7.097 -34.463 1.00 48.19 195 THR A O 1
ATOM 1559 N N . PRO A 1 196 ? 16.151 -7.863 -36.295 1.00 50.50 196 PRO A N 1
ATOM 1560 C CA . PRO A 1 196 ? 14.961 -7.968 -37.141 1.00 50.50 196 PRO A CA 1
ATOM 1561 C C . PRO A 1 196 ? 14.177 -9.256 -36.827 1.00 50.50 196 PRO A C 1
ATOM 1563 O O . PRO A 1 196 ? 13.971 -10.099 -37.699 1.00 50.50 196 PRO A O 1
ATOM 1566 N N . ASP A 1 197 ? 13.811 -9.452 -35.562 1.00 50.12 197 ASP A N 1
ATOM 1567 C CA . ASP A 1 197 ? 13.067 -10.632 -35.123 1.00 50.12 197 ASP A CA 1
ATOM 1568 C C . ASP A 1 197 ? 11.573 -10.539 -35.509 1.00 50.12 197 ASP A C 1
ATOM 1570 O O . ASP A 1 197 ? 11.031 -9.440 -35.640 1.00 50.12 197 ASP A O 1
ATOM 1574 N N . PRO A 1 198 ? 10.889 -11.681 -35.724 1.00 48.44 198 PRO A N 1
ATOM 1575 C CA . PRO A 1 198 ? 9.522 -11.727 -36.248 1.00 48.44 198 PRO A CA 1
ATOM 1576 C C . PRO A 1 198 ? 8.483 -11.109 -35.297 1.00 48.44 198 PRO A C 1
ATOM 1578 O O . PRO A 1 198 ? 8.632 -11.177 -34.079 1.00 48.44 198 PRO A O 1
ATOM 1581 N N . ASP A 1 199 ? 7.365 -10.618 -35.853 1.00 42.22 199 ASP A N 1
ATOM 1582 C CA . ASP A 1 199 ? 6.283 -9.867 -35.175 1.00 42.22 199 ASP A CA 1
ATOM 1583 C C . ASP A 1 199 ? 5.743 -10.478 -33.863 1.00 42.22 199 ASP A C 1
ATOM 1585 O O . ASP A 1 199 ? 5.210 -9.776 -33.002 1.00 42.22 199 ASP A O 1
ATOM 1589 N N . VAL A 1 200 ? 5.906 -11.786 -33.656 1.00 45.44 200 VAL A N 1
ATOM 1590 C CA . VAL A 1 200 ? 5.549 -12.487 -32.408 1.00 45.44 200 VAL A CA 1
ATOM 1591 C C . VAL A 1 200 ? 6.46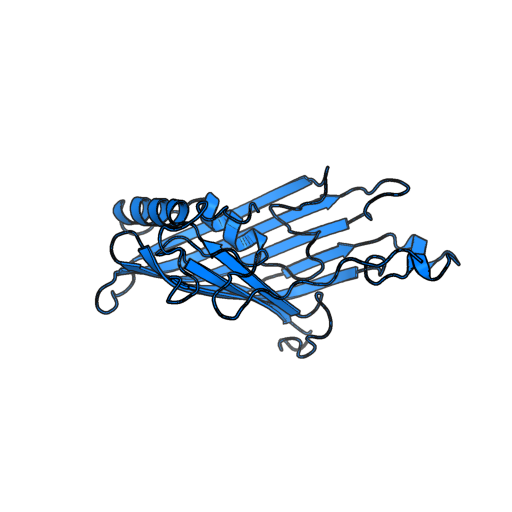9 -12.152 -31.224 1.00 45.44 200 VAL A C 1
ATOM 1593 O O . VAL A 1 200 ? 6.027 -12.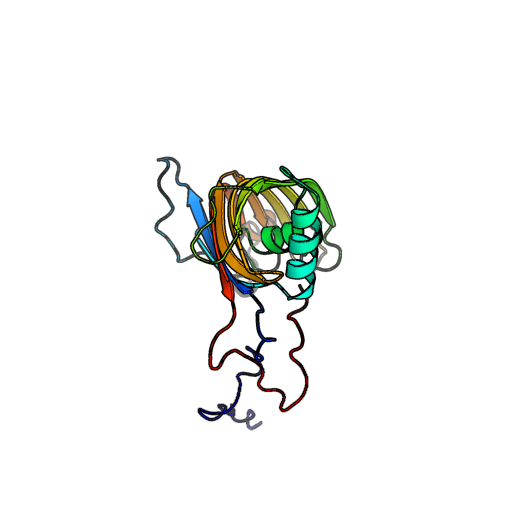235 -30.079 1.00 45.44 200 VAL A O 1
ATOM 1596 N N . ALA A 1 201 ? 7.702 -11.692 -31.463 1.00 46.81 201 ALA A N 1
ATOM 1597 C CA . ALA A 1 201 ? 8.572 -11.101 -30.440 1.00 46.81 201 ALA A CA 1
ATOM 1598 C C . ALA A 1 201 ? 8.073 -9.713 -29.974 1.00 46.81 201 ALA A C 1
ATOM 1600 O O . ALA A 1 201 ? 8.524 -9.197 -28.949 1.00 46.81 201 ALA A O 1
ATOM 1601 N N . HIS A 1 202 ? 7.105 -9.126 -30.692 1.00 44.59 202 HIS A N 1
ATOM 1602 C CA . HIS A 1 202 ? 6.485 -7.826 -30.419 1.00 44.59 202 HIS A CA 1
ATOM 1603 C C . HIS A 1 202 ? 5.067 -7.921 -29.831 1.00 44.59 202 HIS A C 1
ATOM 1605 O O . HIS A 1 202 ? 4.354 -6.914 -29.770 1.00 44.59 202 HIS A O 1
ATOM 1611 N N . LEU A 1 203 ? 4.642 -9.097 -29.344 1.00 44.66 203 LEU A N 1
ATOM 1612 C CA . LEU A 1 203 ? 3.455 -9.189 -28.482 1.00 44.66 203 LEU A CA 1
ATOM 1613 C C . LEU A 1 203 ? 3.571 -8.148 -27.356 1.00 44.66 203 LEU A C 1
ATOM 1615 O O . LEU A 1 203 ? 4.671 -7.868 -26.893 1.00 44.66 203 LEU A O 1
ATOM 1619 N N . LYS A 1 204 ? 2.461 -7.559 -26.886 1.00 42.22 204 LYS A N 1
ATOM 1620 C CA . LYS A 1 204 ? 2.479 -6.438 -25.912 1.00 42.22 204 LYS A CA 1
ATOM 1621 C C . LYS A 1 204 ? 3.272 -6.712 -24.611 1.00 42.22 204 LYS A C 1
ATOM 1623 O O . LYS A 1 204 ? 3.613 -5.766 -23.911 1.00 42.22 204 LYS A O 1
ATOM 1628 N N . ALA A 1 205 ? 3.604 -7.974 -24.325 1.00 47.22 205 ALA A N 1
ATOM 1629 C CA . ALA A 1 205 ? 4.504 -8.426 -23.258 1.00 47.22 205 ALA A CA 1
ATOM 1630 C C . ALA A 1 205 ? 6.026 -8.297 -23.567 1.00 47.22 205 ALA A C 1
ATOM 1632 O O . ALA A 1 205 ? 6.852 -8.519 -22.688 1.00 47.22 205 ALA A O 1
ATOM 1633 N N . GLY A 1 206 ? 6.416 -7.947 -24.799 1.00 52.19 206 GLY A N 1
ATOM 1634 C CA . GLY A 1 206 ? 7.801 -7.847 -25.289 1.00 52.19 206 GLY A CA 1
ATOM 1635 C C . GLY A 1 206 ? 8.285 -6.422 -25.594 1.00 52.19 206 GLY A C 1
ATOM 1636 O O . GLY A 1 206 ? 9.428 -6.234 -26.012 1.00 52.19 206 GLY A O 1
ATOM 1637 N N . ARG A 1 207 ? 7.450 -5.392 -25.387 1.00 66.44 207 ARG A N 1
ATOM 1638 C CA . ARG A 1 207 ? 7.869 -3.990 -25.542 1.00 66.44 207 ARG A CA 1
ATOM 1639 C C . ARG A 1 207 ? 8.858 -3.621 -24.434 1.00 66.44 207 ARG A C 1
ATOM 1641 O O . ARG A 1 207 ? 8.613 -3.900 -23.266 1.00 66.44 207 ARG A O 1
ATOM 1648 N N . TYR A 1 208 ? 9.937 -2.930 -24.800 1.00 74.50 208 TYR A N 1
ATOM 1649 C CA . TYR A 1 208 ? 10.827 -2.321 -23.815 1.00 74.50 208 TYR A CA 1
ATOM 1650 C C . TYR A 1 208 ? 10.083 -1.239 -23.027 1.00 74.50 208 TYR A C 1
ATOM 1652 O O . TYR A 1 208 ? 9.550 -0.290 -23.614 1.00 74.50 208 TYR A O 1
ATOM 1660 N N . ILE A 1 209 ? 10.072 -1.377 -21.705 1.00 80.00 209 ILE A N 1
ATOM 1661 C CA . ILE A 1 209 ? 9.526 -0.383 -20.784 1.00 80.00 209 ILE A CA 1
ATOM 1662 C C . ILE A 1 209 ? 10.699 0.278 -20.074 1.00 80.00 209 ILE A C 1
ATOM 1664 O O . ILE A 1 209 ? 11.604 -0.404 -19.598 1.00 80.00 209 ILE A O 1
ATOM 1668 N N . ASN A 1 210 ? 10.678 1.606 -20.020 1.00 85.75 210 ASN A N 1
ATOM 1669 C CA . ASN A 1 210 ? 11.598 2.394 -19.214 1.00 85.75 210 ASN A CA 1
ATOM 1670 C C . ASN A 1 210 ? 10.835 3.564 -18.603 1.00 85.75 210 ASN A C 1
ATOM 1672 O O . ASN A 1 210 ? 10.535 4.547 -19.285 1.00 85.75 210 ASN A O 1
ATOM 1676 N N . ILE A 1 211 ? 10.487 3.411 -17.336 1.00 87.94 211 ILE A N 1
ATOM 1677 C CA . ILE A 1 211 ? 9.853 4.421 -16.504 1.00 87.94 211 ILE A CA 1
ATOM 1678 C C . ILE A 1 211 ? 10.896 4.860 -15.488 1.00 87.94 211 ILE A C 1
ATOM 1680 O O . ILE A 1 211 ? 11.543 4.026 -14.865 1.00 87.94 211 ILE A O 1
ATOM 1684 N N . ASP A 1 212 ? 11.036 6.166 -15.335 1.00 92.44 212 ASP A N 1
ATOM 1685 C CA . ASP A 1 212 ? 11.700 6.812 -14.209 1.00 92.44 212 ASP A CA 1
ATOM 1686 C C . ASP A 1 212 ? 10.935 8.115 -14.000 1.00 92.44 212 ASP A C 1
ATOM 1688 O O . ASP A 1 212 ? 11.072 9.064 -14.781 1.00 92.44 212 ASP A O 1
ATOM 1692 N N . SER A 1 213 ? 9.955 8.082 -13.100 1.00 92.38 213 SER A N 1
ATOM 1693 C CA . SER A 1 213 ? 8.952 9.138 -13.028 1.00 92.38 213 SER A CA 1
ATOM 1694 C C . SER A 1 213 ? 8.353 9.277 -11.636 1.00 92.38 213 SER A C 1
ATOM 1696 O O . SER A 1 213 ? 8.126 8.269 -10.959 1.00 92.38 213 SER A O 1
ATOM 1698 N N . PRO A 1 214 ? 7.963 10.508 -11.243 1.00 96.75 214 PRO A N 1
ATOM 1699 C CA . PRO A 1 214 ? 7.140 10.670 -10.068 1.00 96.75 214 PRO A CA 1
ATOM 1700 C C . PRO A 1 214 ? 5.774 10.021 -10.286 1.00 96.75 214 PRO A C 1
ATOM 1702 O O . PRO A 1 214 ? 5.240 10.006 -11.402 1.00 96.75 214 PRO A O 1
ATOM 1705 N N . VAL A 1 215 ? 5.204 9.508 -9.203 1.00 96.56 215 VAL A N 1
ATOM 1706 C CA . VAL A 1 215 ? 3.941 8.764 -9.182 1.00 96.56 215 VAL A CA 1
ATOM 1707 C C . VAL A 1 215 ? 3.090 9.186 -7.992 1.00 96.56 215 VAL A C 1
ATOM 1709 O O . VAL A 1 215 ? 3.601 9.646 -6.966 1.00 96.56 215 VAL A O 1
ATOM 1712 N N . ARG A 1 216 ? 1.772 9.030 -8.131 1.00 97.31 216 ARG A N 1
ATOM 1713 C CA . ARG A 1 216 ? 0.807 9.186 -7.041 1.00 97.31 216 ARG A CA 1
ATOM 1714 C C . ARG A 1 216 ? -0.156 8.017 -7.010 1.00 97.31 216 ARG A C 1
ATOM 1716 O O . ARG A 1 216 ? -0.634 7.585 -8.058 1.00 97.31 216 ARG A O 1
ATOM 1723 N N . TYR A 1 217 ? -0.484 7.588 -5.801 1.00 97.31 217 TYR A N 1
ATOM 1724 C CA . TYR A 1 217 ? -1.392 6.485 -5.537 1.00 97.31 217 TYR A CA 1
ATOM 1725 C C . TYR A 1 217 ? -2.478 6.877 -4.547 1.00 97.31 217 TYR A C 1
ATOM 1727 O O . TYR A 1 217 ? -2.251 7.686 -3.647 1.00 97.31 217 TYR A O 1
ATOM 1735 N N . GLY A 1 218 ? -3.647 6.269 -4.699 1.00 97.44 218 GLY A N 1
ATOM 1736 C CA . GLY A 1 218 ? -4.729 6.298 -3.727 1.00 97.44 218 GLY A CA 1
ATOM 1737 C C . GLY A 1 218 ? -5.220 4.883 -3.462 1.00 97.44 218 GLY A C 1
ATOM 1738 O O . GLY A 1 218 ? -5.349 4.103 -4.401 1.00 97.44 218 GLY A O 1
ATOM 1739 N N . ILE A 1 219 ? -5.504 4.562 -2.201 1.00 97.94 219 ILE A N 1
ATOM 1740 C CA . ILE A 1 219 ? -6.169 3.317 -1.815 1.00 97.94 219 ILE A CA 1
ATOM 1741 C C . ILE A 1 219 ? -7.393 3.673 -0.986 1.00 97.94 219 ILE A C 1
ATOM 1743 O O . ILE A 1 219 ? -7.288 4.432 -0.023 1.00 97.94 219 ILE A O 1
ATOM 1747 N N . THR A 1 220 ? -8.546 3.111 -1.329 1.00 98.12 220 THR A N 1
ATOM 1748 C CA . THR A 1 220 ? -9.726 3.150 -0.459 1.00 98.12 220 THR A CA 1
ATOM 1749 C C . THR A 1 220 ? -10.193 1.743 -0.153 1.00 98.12 220 THR A C 1
ATOM 1751 O O . THR A 1 220 ? -10.013 0.843 -0.965 1.00 98.12 220 THR A O 1
ATOM 1754 N N . GLY A 1 221 ? -10.772 1.526 1.023 1.00 96.50 221 GLY A N 1
ATOM 1755 C CA . GLY A 1 221 ? -11.254 0.206 1.413 1.00 96.50 221 GLY A CA 1
ATOM 1756 C C . GLY A 1 221 ? -12.489 0.278 2.289 1.00 96.50 221 GLY A C 1
ATOM 1757 O O . GLY A 1 221 ? -12.581 1.124 3.178 1.00 96.50 221 GLY A O 1
ATOM 1758 N N . GLN A 1 222 ? -13.433 -0.622 2.025 1.00 94.50 222 GLN A N 1
ATOM 1759 C CA . GLN A 1 222 ? -14.651 -0.800 2.813 1.00 94.50 222 GLN A CA 1
ATOM 1760 C C . GLN A 1 222 ? -14.967 -2.292 2.984 1.00 94.50 222 GLN A C 1
ATOM 1762 O O . GLN A 1 222 ? -14.588 -3.093 2.122 1.00 94.50 222 GLN A O 1
ATOM 1767 N N . PRO A 1 223 ? -15.664 -2.686 4.064 1.00 92.62 223 PRO A N 1
ATOM 1768 C CA . PRO A 1 223 ? -16.129 -4.053 4.243 1.00 92.62 223 PRO A CA 1
ATOM 1769 C C . PRO A 1 223 ? -16.951 -4.558 3.052 1.00 92.62 223 PRO A C 1
ATOM 1771 O O . PRO A 1 223 ? -17.726 -3.826 2.435 1.00 92.62 223 PRO A O 1
ATOM 1774 N N . ALA A 1 224 ? -16.816 -5.842 2.738 1.00 85.94 224 ALA A N 1
ATOM 1775 C CA . ALA A 1 224 ? -17.657 -6.502 1.755 1.00 85.94 224 ALA A CA 1
ATOM 1776 C C . ALA A 1 224 ? -19.131 -6.447 2.192 1.00 85.94 224 ALA A C 1
ATOM 1778 O O . ALA A 1 224 ? -19.466 -6.746 3.341 1.00 85.94 224 ALA A O 1
ATOM 1779 N N . HIS A 1 225 ? -20.021 -6.117 1.251 1.00 78.50 225 HIS A N 1
ATOM 1780 C CA . HIS A 1 225 ? -21.466 -6.026 1.467 1.00 78.50 225 HIS A CA 1
ATOM 1781 C C . HIS A 1 225 ? -22.259 -6.861 0.447 1.00 78.50 225 HIS A C 1
ATOM 1783 O O . HIS A 1 225 ? -21.817 -7.113 -0.679 1.00 78.50 225 HIS A O 1
ATOM 1789 N N . GLY A 1 226 ? -23.474 -7.264 0.833 1.00 72.25 226 GLY A N 1
ATOM 1790 C CA . GLY A 1 226 ? -24.473 -7.845 -0.067 1.00 72.25 226 GLY A CA 1
ATOM 1791 C C . GLY A 1 226 ? -24.035 -9.150 -0.740 1.00 72.25 226 GLY A C 1
ATOM 1792 O O . GLY A 1 226 ? -23.614 -10.096 -0.080 1.00 72.25 226 GLY A O 1
ATOM 1793 N N . LYS A 1 227 ? -24.162 -9.207 -2.073 1.00 63.12 227 LYS A N 1
ATOM 1794 C CA . LYS A 1 227 ? -23.908 -10.406 -2.897 1.00 63.12 227 LYS A CA 1
ATOM 1795 C C . LYS A 1 227 ? -22.449 -10.885 -2.911 1.00 63.12 227 LYS A C 1
ATOM 1797 O O . LYS A 1 227 ? -22.192 -11.986 -3.380 1.00 63.12 227 LYS A O 1
ATOM 1802 N N . ASN A 1 228 ? -21.520 -10.067 -2.418 1.00 64.31 228 ASN A N 1
ATOM 1803 C CA . ASN A 1 228 ? -20.092 -10.382 -2.392 1.00 64.31 228 ASN A CA 1
ATOM 1804 C C . ASN A 1 228 ? -19.677 -11.136 -1.119 1.00 64.31 228 ASN A C 1
ATOM 1806 O O . ASN A 1 228 ? -18.515 -11.509 -1.001 1.00 64.31 228 ASN A O 1
ATOM 1810 N N . ILE A 1 229 ? -20.594 -11.345 -0.168 1.00 70.81 229 ILE A N 1
ATOM 1811 C CA . ILE A 1 229 ? -20.326 -12.060 1.083 1.00 70.81 229 ILE A CA 1
ATOM 1812 C C . ILE A 1 229 ? -20.701 -13.536 0.930 1.00 70.81 229 ILE A C 1
ATOM 1814 O O . ILE A 1 229 ? -21.767 -13.873 0.410 1.00 70.81 229 ILE A O 1
ATOM 1818 N N . TRP A 1 230 ? -19.844 -14.418 1.433 1.00 67.38 230 TRP A N 1
ATOM 1819 C CA . TRP A 1 230 ? -20.119 -15.840 1.559 1.00 67.38 230 TRP A CA 1
ATOM 1820 C C . TRP A 1 230 ? -21.220 -16.088 2.590 1.00 67.38 230 TRP A C 1
ATOM 1822 O O . TRP A 1 230 ? -21.139 -15.640 3.733 1.00 67.38 230 TRP A O 1
ATOM 1832 N N . LYS A 1 231 ? -22.267 -16.801 2.170 1.00 68.88 231 LYS A N 1
ATOM 1833 C CA . LYS A 1 231 ? -23.476 -17.033 2.973 1.00 68.88 231 LYS A CA 1
ATOM 1834 C C . LYS A 1 231 ? -23.428 -18.302 3.831 1.00 68.88 231 LYS A C 1
ATOM 1836 O O . LYS A 1 231 ? -24.426 -18.618 4.462 1.00 68.88 231 LYS A O 1
ATOM 1841 N N . GLY A 1 232 ? -22.304 -19.021 3.856 1.00 60.25 232 GLY A N 1
ATOM 1842 C CA . GLY A 1 232 ? -22.174 -20.277 4.606 1.00 60.25 232 GLY A CA 1
ATOM 1843 C C . GLY A 1 232 ? -22.459 -21.548 3.799 1.0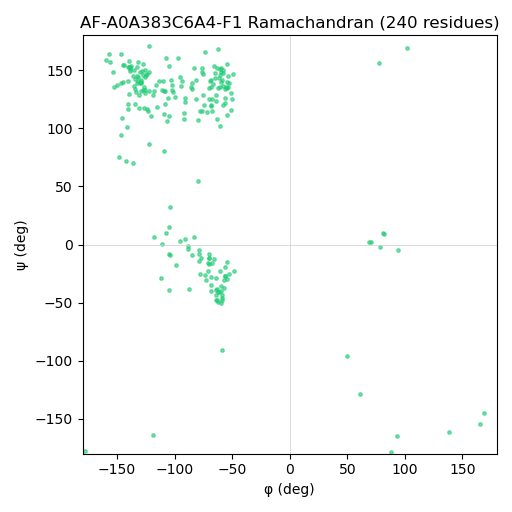0 60.25 232 GLY A C 1
ATOM 1844 O O . GLY A 1 232 ? -22.275 -22.642 4.319 1.00 60.25 232 GLY A O 1
ATOM 1845 N N . GLU A 1 233 ? -22.881 -21.428 2.537 1.00 55.41 233 GLU A N 1
ATOM 1846 C CA . GLU A 1 233 ? -23.147 -22.567 1.649 1.00 55.41 233 GLU A CA 1
ATOM 1847 C C . GLU A 1 233 ? -21.993 -22.762 0.649 1.00 55.41 233 GLU A C 1
ATOM 1849 O O . GLU A 1 233 ? -21.535 -21.805 0.015 1.00 55.41 233 GLU A O 1
ATOM 1854 N N . GLY A 1 234 ? -21.524 -24.005 0.493 1.00 54.59 234 GLY A N 1
ATOM 1855 C CA . GLY A 1 234 ? -20.411 -24.365 -0.398 1.00 54.59 234 GLY A CA 1
ATOM 1856 C C . GLY A 1 234 ? -19.018 -24.256 0.247 1.00 54.59 234 GLY A C 1
ATOM 1857 O O . GLY A 1 234 ? -18.910 -23.956 1.435 1.00 54.59 234 GLY A O 1
ATOM 1858 N N . PRO A 1 235 ? -17.935 -24.542 -0.504 1.00 52.50 235 PRO A N 1
ATOM 1859 C CA . PRO A 1 235 ? -16.577 -24.468 0.027 1.00 52.50 235 PRO A CA 1
ATOM 1860 C C . PRO A 1 235 ? -16.241 -23.033 0.472 1.00 52.50 235 PRO A C 1
ATOM 1862 O O . PRO A 1 235 ? -16.677 -22.077 -0.181 1.00 52.50 235 PRO A O 1
ATOM 1865 N N . PRO A 1 236 ? -15.480 -22.867 1.570 1.00 56.34 236 PRO A N 1
ATOM 1866 C CA . PRO A 1 236 ? -15.134 -21.552 2.090 1.00 56.34 236 PRO A CA 1
ATOM 1867 C C . PRO A 1 236 ? -14.343 -20.743 1.050 1.00 56.34 236 PRO A C 1
ATOM 1869 O O . PRO A 1 236 ? -13.624 -21.332 0.233 1.00 56.34 236 PRO A O 1
ATOM 1872 N N . PRO A 1 237 ? -14.443 -19.402 1.079 1.00 59.94 237 PRO A N 1
ATOM 1873 C CA . PRO A 1 237 ? -13.652 -18.525 0.229 1.00 59.94 237 PRO A CA 1
ATOM 1874 C C . PRO A 1 237 ? -12.170 -18.870 0.325 1.00 59.94 237 PRO A C 1
ATOM 1876 O O . PRO A 1 237 ? -11.555 -18.710 1.378 1.00 59.94 237 PRO A O 1
ATOM 1879 N N . GLN A 1 238 ? -11.574 -19.322 -0.774 1.00 55.34 238 GLN A N 1
ATOM 1880 C CA . GLN A 1 238 ? -10.123 -19.337 -0.861 1.00 55.34 238 GLN A CA 1
ATOM 1881 C C . GLN A 1 238 ? -9.680 -17.894 -1.080 1.00 55.34 238 GLN A C 1
ATOM 1883 O O . GLN A 1 238 ? -10.108 -17.239 -2.035 1.00 55.34 238 GLN A O 1
ATOM 1888 N N . LEU A 1 239 ? -8.870 -17.382 -0.153 1.00 49.06 239 LEU A N 1
ATOM 1889 C CA . LEU A 1 239 ? -8.186 -16.111 -0.341 1.00 49.06 239 LEU A CA 1
ATOM 1890 C C . LEU A 1 239 ? -7.416 -16.190 -1.659 1.00 49.06 239 LEU A C 1
ATOM 1892 O O . LEU A 1 239 ? -6.773 -17.200 -1.949 1.00 49.06 239 LEU A O 1
ATOM 1896 N N . THR A 1 240 ? -7.487 -15.133 -2.463 1.00 45.06 240 THR A N 1
ATOM 1897 C CA . THR A 1 240 ? -6.531 -14.956 -3.552 1.00 45.06 240 THR A CA 1
ATOM 1898 C C . THR A 1 240 ? -5.159 -14.879 -2.895 1.00 45.06 240 THR A C 1
ATOM 1900 O O . THR A 1 240 ? -4.845 -13.873 -2.256 1.00 45.06 240 THR A O 1
ATOM 1903 N N . ASN A 1 241 ? -4.397 -15.974 -2.954 1.00 32.09 241 ASN A N 1
ATOM 1904 C CA . ASN A 1 241 ? -3.008 -15.963 -2.517 1.00 32.09 241 ASN A CA 1
ATOM 1905 C C . ASN A 1 241 ? -2.289 -14.838 -3.282 1.00 32.09 241 ASN A C 1
ATOM 1907 O O . ASN A 1 241 ? -2.535 -14.705 -4.487 1.00 32.09 241 ASN A O 1
ATOM 1911 N N . PRO A 1 242 ? -1.483 -14.010 -2.597 1.00 40.47 242 PRO A N 1
ATOM 1912 C CA . PRO A 1 242 ? -0.685 -12.986 -3.258 1.00 40.47 242 PRO A CA 1
ATOM 1913 C C . PRO A 1 242 ? 0.258 -13.585 -4.306 1.00 40.47 242 PRO A C 1
ATOM 1915 O O . PRO A 1 242 ? 0.773 -14.704 -4.068 1.00 40.47 242 PRO A O 1
#

Solvent-accessible surface area (backbone atoms only — not comparable to full-atom values): 13473 Å² total; per-residue (Å²): 135,86,78,75,81,78,85,79,76,67,53,101,86,49,74,49,87,94,54,64,40,32,58,77,56,24,20,46,30,40,36,40,35,32,28,38,42,98,88,71,43,68,46,80,56,67,88,41,40,71,27,28,35,74,52,75,51,77,48,51,61,68,57,34,39,51,44,38,60,44,57,74,74,55,65,76,36,67,56,48,66,70,55,54,50,54,57,51,35,70,61,66,69,44,64,86,62,63,27,35,68,63,43,82,46,83,86,50,47,63,45,79,81,39,81,50,47,36,35,29,74,45,82,64,48,99,85,30,47,24,29,40,34,42,32,38,37,27,31,30,26,41,30,88,47,54,95,96,54,66,61,29,32,42,31,36,45,37,37,42,37,39,38,36,37,30,36,42,89,52,39,52,61,34,35,41,38,38,34,43,39,41,36,35,36,40,34,41,60,80,64,67,76,76,49,97,68,61,76,78,64,60,41,89,91,50,58,75,42,78,45,78,40,42,33,41,36,39,36,42,30,35,43,47,60,76,90,45,33,53,84,81,75,76,81,77,61,73,74,82,75,124

Secondary structure (DSSP, 8-state):
---PPP--PPPTTSPPTTS--B-TT-EEEEEEEEEBPTTSPBP---SSTTTEEEEEEEE-HHHHHHHHHHHTT-SSEEPPHHHHHHHHHT--SS-GGG-SSS-SSTT-EEEEEEEEEEEEE---BTTBEEEEEEEEEEEEEEE---TTSSPPEEEEEEEEEEEEEEEETTEEEEEEEEEEEEEEEEES-GGGGSS---GGGGSTTSS-EEEEEEEEEEEEEEE--GGGB--S-SS-------

Foldseek 3Di:
DDDDDDDDDDPPQDDDPVQAFAAFLWKKKKKKKAFQDPVRHTDPDPPFLQGIDIDIATDDLVLLQQQLVQVVPDFKGWRDPVVLLVVQQRPDGDDNQPRQRDHPDPPKDKDWPDRTKMWGWDPADVQWTKIKMWTKTWMKIWDCDDVPDFWGKIKIDIKTKIWMFTDRNSHTAKTKMKIKDWIWIWTADPVVVVDPDDCVCVDVSNDTDTDTGIMMMMMIIHTDDDPSHDPPPDDHDDHPDD

Organism: NCBI:txid408172

Mean predicted aligned error: 9.92 Å

Sequence (242 aa):
LVKLPRITTHGKTGYCPATPPKERSTVIARVWGRRVEKNGQLCKSCTSQENYIEDVFDIPNAMQREVANAAKKGDRFRLPDALVRHMVTYTYLGQLDVRPVASPVSQSRSKIHALEWWAEPAPSVKGSQRYRITGKSDVEINHAGRAGGVGRFHHRVSLQWRGFFDLDENAIINLGLWAEGQEQLQWGHRVLQLTPDPDVAHLKAGRYINIDSPVRYGITGQPAHGKNIWKGEGPPPQLTNP